Protein AF-A0A075JK06-F1 (afdb_monomer)

Structure (mmCIF, N/CA/C/O backbone):
data_AF-A0A075JK06-F1
#
_entry.id   AF-A0A075JK06-F1
#
loop_
_atom_site.group_PDB
_atom_site.id
_atom_site.type_s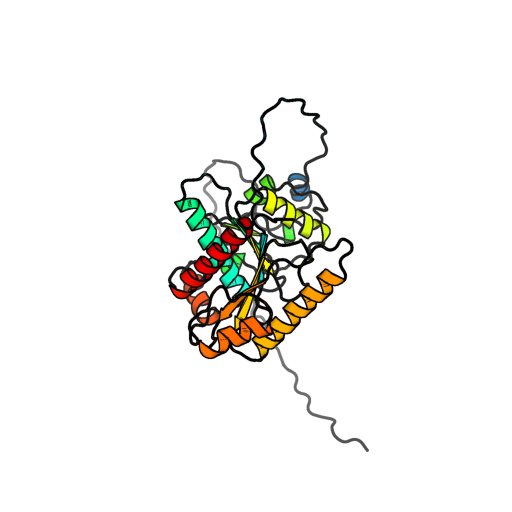ymbol
_atom_site.label_atom_id
_atom_site.label_alt_id
_atom_site.label_comp_id
_atom_site.label_asym_id
_atom_site.label_entity_id
_atom_site.label_seq_id
_atom_site.pdbx_PDB_ins_code
_atom_site.Cartn_x
_atom_site.Cartn_y
_atom_site.Cartn_z
_atom_site.occupancy
_atom_site.B_iso_or_equiv
_atom_site.auth_seq_id
_atom_site.auth_comp_id
_atom_site.auth_asym_id
_atom_site.auth_atom_id
_atom_site.pdbx_PDB_model_num
ATOM 1 N N . MET A 1 1 ? -8.690 -47.822 -34.368 1.00 35.94 1 MET A N 1
ATOM 2 C CA . MET A 1 1 ? -7.448 -48.577 -34.101 1.00 35.94 1 MET A CA 1
ATOM 3 C C . MET A 1 1 ? -6.705 -47.714 -33.105 1.00 35.94 1 MET A C 1
ATOM 5 O O . MET A 1 1 ? -6.058 -46.754 -33.495 1.00 35.94 1 MET A O 1
ATOM 9 N N . ASN A 1 2 ? -7.015 -47.941 -31.831 1.00 27.34 2 ASN A N 1
ATOM 10 C CA . ASN A 1 2 ? -6.674 -47.066 -30.716 1.00 27.34 2 ASN A CA 1
ATOM 11 C C . ASN A 1 2 ? -5.558 -47.764 -29.941 1.00 27.34 2 ASN A C 1
ATOM 13 O O . ASN A 1 2 ? -5.687 -48.943 -29.622 1.00 27.34 2 ASN A O 1
ATOM 17 N N . ALA A 1 3 ? -4.476 -47.050 -29.677 1.00 30.44 3 ALA A N 1
ATOM 18 C CA . ALA A 1 3 ? -3.455 -47.428 -28.715 1.00 30.44 3 ALA A CA 1
ATOM 19 C C . ALA A 1 3 ? -3.271 -46.218 -27.794 1.00 30.44 3 ALA A C 1
ATOM 21 O O . ALA A 1 3 ? -3.494 -45.101 -28.258 1.00 30.44 3 ALA A O 1
ATOM 22 N N . TRP A 1 4 ? -2.874 -46.461 -26.545 1.00 29.61 4 TRP A N 1
ATOM 23 C CA . TRP A 1 4 ? -2.808 -45.523 -25.409 1.00 29.61 4 TRP A CA 1
ATOM 24 C C . TRP A 1 4 ? -4.065 -45.472 -24.528 1.00 29.61 4 TRP A C 1
ATOM 26 O O . TRP A 1 4 ? -4.544 -44.403 -24.169 1.00 29.61 4 TRP A O 1
ATOM 36 N N . ASP A 1 5 ? -4.534 -46.654 -24.126 1.00 32.09 5 ASP A N 1
ATOM 37 C CA . ASP A 1 5 ? -5.068 -46.862 -22.779 1.00 32.09 5 ASP A CA 1
ATOM 38 C C . ASP A 1 5 ? -3.972 -47.538 -21.935 1.00 32.09 5 ASP A C 1
ATOM 40 O O . ASP A 1 5 ? -3.213 -48.355 -22.460 1.00 32.09 5 ASP A O 1
ATOM 44 N N . ASP A 1 6 ? -3.961 -47.215 -20.639 1.00 33.50 6 ASP A N 1
ATOM 45 C CA . ASP A 1 6 ? -3.294 -47.915 -19.527 1.00 33.50 6 ASP A CA 1
ATOM 46 C C . ASP A 1 6 ? -1.935 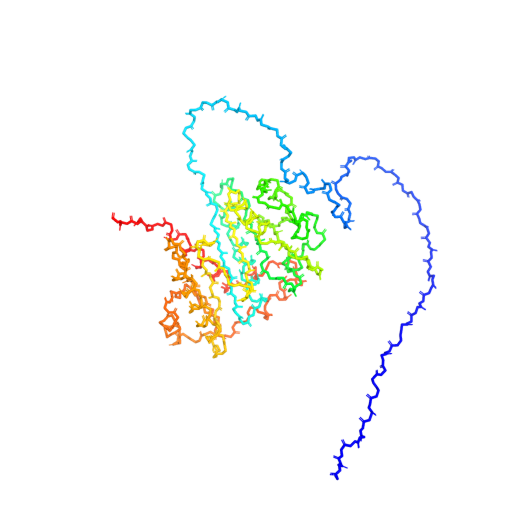-47.369 -19.033 1.00 33.50 6 ASP A C 1
ATOM 48 O O . ASP A 1 6 ? -0.875 -47.824 -19.445 1.00 33.50 6 ASP A O 1
ATOM 52 N N . VAL A 1 7 ? -1.986 -46.427 -18.074 1.00 35.31 7 VAL A N 1
ATOM 53 C CA . VAL A 1 7 ? -1.253 -46.528 -16.791 1.00 35.31 7 VAL A CA 1
ATOM 54 C C . VAL A 1 7 ? -2.078 -45.822 -15.708 1.00 35.31 7 VAL A C 1
ATOM 56 O O . VAL A 1 7 ? -2.050 -44.599 -15.561 1.00 35.31 7 VAL A O 1
ATOM 59 N N . GLY A 1 8 ? -2.817 -46.607 -14.926 1.00 32.47 8 GLY A N 1
ATOM 60 C CA . GLY A 1 8 ? -3.396 -46.168 -13.662 1.00 32.47 8 GLY A CA 1
ATOM 61 C C . GLY A 1 8 ? -2.325 -46.031 -12.579 1.00 32.47 8 GLY A C 1
ATOM 62 O O . GLY A 1 8 ? -1.701 -47.013 -12.188 1.00 32.47 8 GLY A O 1
ATOM 63 N N . ALA A 1 9 ? -2.160 -44.824 -12.038 1.00 30.80 9 ALA A N 1
ATOM 64 C CA . ALA A 1 9 ? -1.452 -44.591 -10.783 1.00 30.80 9 ALA A CA 1
ATOM 65 C C . ALA A 1 9 ? -2.403 -43.894 -9.800 1.00 30.80 9 ALA A C 1
ATOM 67 O O . ALA A 1 9 ? -2.708 -42.709 -9.922 1.00 30.80 9 ALA A O 1
ATOM 68 N N . ARG A 1 10 ? -2.910 -44.674 -8.840 1.00 29.06 10 ARG A N 1
ATOM 69 C CA . ARG A 1 10 ? -3.650 -44.200 -7.666 1.00 29.06 10 ARG A CA 1
ATOM 70 C C . ARG A 1 10 ? -2.665 -43.494 -6.733 1.00 29.06 10 ARG A C 1
ATOM 72 O O . ARG A 1 10 ? -1.711 -44.117 -6.281 1.00 29.06 10 ARG A O 1
ATOM 79 N N . PHE A 1 11 ? -2.901 -42.219 -6.439 1.00 25.78 11 PHE A N 1
ATOM 80 C CA . PHE A 1 11 ? -2.183 -41.495 -5.391 1.00 25.78 11 PHE A CA 1
ATOM 81 C C . PHE A 1 11 ? -2.957 -41.670 -4.075 1.00 25.78 11 PHE A C 1
ATOM 83 O O . PHE A 1 11 ? -4.037 -41.106 -3.901 1.00 25.78 11 PHE A O 1
ATOM 90 N N . GLU A 1 12 ? -2.445 -42.513 -3.177 1.00 28.16 12 GLU A N 1
ATOM 91 C CA . GLU A 1 12 ? -2.963 -42.681 -1.815 1.00 28.16 12 GLU A CA 1
ATOM 92 C C . GLU A 1 12 ? -2.445 -41.547 -0.913 1.00 28.16 12 GLU A C 1
ATOM 94 O O . GLU A 1 12 ? -1.246 -41.273 -0.859 1.00 28.16 12 GLU A O 1
ATOM 99 N N . LEU A 1 13 ? -3.354 -40.874 -0.201 1.00 30.56 13 LEU A N 1
ATOM 100 C CA . LEU A 1 13 ? -3.027 -39.870 0.816 1.00 30.56 13 LEU A CA 1
ATOM 101 C C . LEU A 1 13 ? -2.654 -40.568 2.141 1.00 30.56 13 LEU A C 1
ATOM 103 O O . LEU A 1 13 ? -3.411 -41.439 2.581 1.00 30.56 13 LEU A O 1
ATOM 107 N N . PRO A 1 14 ? -1.563 -40.183 2.834 1.00 30.39 14 PRO A N 1
ATOM 108 C CA . PRO A 1 14 ? -1.232 -40.758 4.134 1.00 30.39 14 PRO A CA 1
ATOM 109 C C . PRO A 1 14 ? -2.273 -40.393 5.200 1.00 30.39 14 PRO A C 1
ATOM 111 O O . PRO A 1 14 ? -2.671 -39.237 5.356 1.00 30.39 14 PRO A O 1
ATOM 114 N N . GLY A 1 15 ? -2.712 -41.422 5.925 1.00 28.56 15 GLY A N 1
ATOM 115 C CA . GLY A 1 15 ? -3.816 -41.397 6.873 1.00 28.56 15 GLY A CA 1
ATOM 116 C C . GLY A 1 15 ? -3.609 -40.530 8.117 1.00 28.56 15 GLY A C 1
ATOM 117 O O . GLY A 1 15 ? -2.519 -40.387 8.668 1.00 28.56 15 GLY A O 1
ATOM 118 N N . ARG A 1 16 ? -4.740 -40.002 8.596 1.00 30.88 16 ARG A N 1
ATOM 119 C CA . ARG A 1 16 ? -4.907 -39.331 9.887 1.00 30.88 16 ARG A CA 1
ATOM 120 C C . ARG A 1 16 ? -4.622 -40.308 11.032 1.00 30.88 16 ARG A C 1
ATOM 122 O O . ARG A 1 16 ? -5.423 -41.208 11.278 1.00 30.88 16 ARG A O 1
ATOM 129 N N . HIS A 1 17 ? -3.562 -40.071 11.798 1.00 28.05 17 HIS A N 1
ATOM 130 C CA . HIS A 1 17 ? -3.441 -40.633 13.141 1.00 28.05 17 HIS A CA 1
ATOM 131 C C . HIS A 1 17 ? -4.184 -39.734 14.137 1.00 28.05 17 HIS A C 1
ATOM 133 O O . HIS A 1 17 ? -3.752 -38.631 14.455 1.00 28.05 17 HIS A O 1
ATOM 139 N N . ARG A 1 18 ? -5.333 -40.219 14.623 1.00 32.69 18 ARG A N 1
ATOM 140 C CA . ARG A 1 18 ? -5.956 -39.748 15.866 1.00 32.69 18 ARG A CA 1
ATOM 141 C C . ARG A 1 18 ? -5.197 -40.369 17.040 1.00 32.69 18 ARG A C 1
ATOM 143 O O . ARG A 1 18 ? -5.186 -41.592 17.160 1.00 32.69 18 ARG A O 1
ATOM 150 N N . SER A 1 19 ? -4.659 -39.549 17.936 1.00 30.58 19 SER A N 1
ATOM 151 C CA . SER A 1 19 ? -4.351 -39.952 19.313 1.00 30.58 19 SER A CA 1
ATOM 152 C C . SER A 1 19 ? -5.233 -39.166 20.280 1.00 30.58 19 SER A C 1
ATOM 154 O O . SER A 1 19 ? -5.516 -37.987 20.091 1.00 30.58 19 SER A O 1
ATOM 156 N N . ARG A 1 20 ? -5.741 -39.893 21.271 1.00 27.12 20 ARG A N 1
ATOM 157 C CA . ARG A 1 20 ? -6.796 -39.547 22.223 1.00 27.12 20 ARG A CA 1
ATOM 158 C C . ARG A 1 20 ? -6.157 -39.512 23.619 1.00 27.12 20 ARG A C 1
ATOM 160 O O . ARG A 1 20 ? -5.411 -40.442 23.910 1.00 27.12 20 ARG A O 1
ATOM 167 N N . ARG A 1 21 ? -6.576 -38.547 24.459 1.00 27.95 21 ARG A N 1
ATOM 168 C CA . ARG A 1 21 ? -6.204 -38.281 25.878 1.00 27.95 21 ARG A CA 1
ATOM 169 C C . ARG A 1 21 ? -4.853 -37.564 26.036 1.00 27.95 21 ARG A C 1
ATOM 171 O O . ARG A 1 21 ? -3.904 -37.941 25.374 1.00 27.95 21 ARG A O 1
ATOM 178 N N . GLU A 1 22 ? -4.737 -36.494 26.820 1.00 27.88 22 GLU A N 1
ATOM 179 C CA . GLU A 1 22 ? -5.196 -36.359 28.211 1.00 27.88 22 GLU A CA 1
ATOM 180 C C . GLU A 1 22 ? -5.945 -35.049 28.515 1.00 27.88 22 GLU A C 1
ATOM 182 O O . GLU A 1 22 ? -5.499 -33.951 28.198 1.00 27.88 22 GLU A O 1
ATOM 187 N N . GLU A 1 23 ? -7.089 -35.211 29.180 1.00 29.88 23 GLU A N 1
ATOM 188 C CA . GLU A 1 23 ? -7.729 -34.213 30.032 1.00 29.88 23 GLU A CA 1
ATOM 189 C C . GLU A 1 23 ? -6.927 -34.127 31.336 1.00 29.88 23 GLU A C 1
ATOM 191 O O . GLU A 1 23 ? -6.811 -35.137 32.031 1.00 29.88 23 GLU A O 1
ATOM 196 N N . GLN A 1 24 ? -6.427 -32.946 31.705 1.00 27.89 24 GLN A N 1
ATOM 197 C CA . GLN A 1 24 ? -6.210 -32.604 33.111 1.00 27.89 24 GLN A CA 1
ATOM 198 C C . GLN A 1 24 ? -6.630 -31.159 33.369 1.00 27.89 24 GLN A C 1
ATOM 200 O O . GLN A 1 24 ? -6.045 -30.203 32.867 1.00 27.89 24 GLN A O 1
ATOM 205 N N . SER A 1 25 ? -7.695 -31.060 34.157 1.00 28.11 25 SER A N 1
ATOM 206 C CA . SER A 1 25 ? -8.242 -29.868 34.780 1.00 28.11 25 SER A CA 1
ATOM 207 C C . SER A 1 25 ? -7.201 -29.128 35.617 1.00 28.11 25 SER A C 1
ATOM 209 O O . SER A 1 25 ? -6.549 -29.739 36.461 1.00 28.11 25 SER A O 1
ATOM 211 N N . VAL A 1 26 ? -7.159 -27.801 35.494 1.00 26.95 26 VAL A N 1
ATOM 212 C CA . VAL A 1 26 ? -6.845 -26.926 36.629 1.00 26.95 26 VAL A CA 1
ATOM 213 C C . VAL A 1 26 ? -7.878 -25.806 36.645 1.00 26.95 26 VAL A C 1
ATOM 215 O O . VAL A 1 26 ? -7.946 -24.969 35.751 1.00 26.95 26 VAL A O 1
ATOM 218 N N . GLU A 1 27 ? -8.725 -25.870 37.664 1.00 26.11 27 GLU A N 1
ATOM 219 C CA . GLU A 1 27 ? -9.768 -24.915 38.002 1.00 26.11 27 GLU A CA 1
ATOM 220 C C . GLU A 1 27 ? -9.238 -23.909 39.043 1.00 26.11 27 GLU A C 1
ATOM 222 O O . GLU A 1 27 ? -8.551 -24.285 39.995 1.00 26.11 27 GLU A O 1
ATOM 227 N N . SER A 1 28 ? -9.662 -22.648 38.891 1.00 26.03 28 SER A N 1
ATOM 228 C CA . SER A 1 28 ? -9.501 -21.490 39.795 1.00 26.03 28 SER A CA 1
ATOM 229 C C . SER A 1 28 ? -8.108 -20.820 39.797 1.00 26.03 28 SER A C 1
ATOM 231 O O . SER A 1 28 ? -7.082 -21.481 39.818 1.00 26.03 28 SER A O 1
ATOM 233 N N . ALA A 1 29 ? -7.992 -19.491 39.732 1.00 28.20 29 ALA A N 1
ATOM 234 C CA . ALA A 1 29 ? -8.715 -18.525 40.549 1.00 28.20 29 ALA A CA 1
ATOM 235 C C . ALA A 1 29 ? -9.240 -17.301 39.780 1.00 28.20 29 ALA A C 1
ATOM 237 O O . ALA A 1 29 ? -8.573 -16.723 38.926 1.00 28.20 29 ALA A O 1
ATOM 238 N N . ARG A 1 30 ? -10.452 -16.901 40.176 1.00 28.92 30 ARG A N 1
ATOM 239 C CA . ARG A 1 30 ? -11.112 -15.636 39.853 1.00 28.92 30 ARG A CA 1
ATOM 240 C C . ARG A 1 30 ? -10.330 -14.461 40.445 1.00 28.92 30 ARG A C 1
ATOM 242 O O . ARG A 1 30 ? -10.015 -14.476 41.634 1.00 28.92 30 ARG A O 1
ATOM 249 N N . GLY A 1 31 ? -10.122 -13.431 39.635 1.00 25.25 31 GLY A N 1
ATOM 250 C CA . GLY A 1 31 ? -9.798 -12.075 40.062 1.00 25.25 31 GLY A CA 1
ATOM 251 C C . GLY A 1 31 ? -10.595 -11.109 39.193 1.00 25.25 31 GLY A C 1
ATOM 252 O O . GLY A 1 31 ? -10.254 -10.911 38.035 1.00 25.25 31 GLY A O 1
ATOM 253 N N . ASP A 1 32 ? -11.692 -10.596 39.747 1.00 29.36 32 ASP A N 1
ATOM 254 C CA . ASP A 1 32 ? -12.569 -9.588 39.148 1.00 29.36 32 ASP A CA 1
ATOM 255 C C . ASP A 1 32 ? -11.806 -8.303 38.800 1.00 29.36 32 ASP A C 1
ATOM 257 O O . ASP A 1 32 ? -11.096 -7.752 39.645 1.00 29.36 32 ASP A O 1
ATOM 261 N N . GLY A 1 33 ? -12.045 -7.767 37.599 1.00 25.45 33 GLY A N 1
ATOM 262 C CA . GLY A 1 33 ? -11.688 -6.389 37.275 1.00 25.45 33 GLY A CA 1
ATOM 263 C C . GLY A 1 33 ? -11.711 -6.039 35.786 1.00 25.45 33 GLY A C 1
ATOM 264 O O . GLY A 1 33 ? -10.690 -6.162 35.130 1.00 25.45 33 GLY A O 1
ATOM 265 N N . ALA A 1 34 ? -12.842 -5.473 35.340 1.00 26.45 34 ALA A N 1
ATOM 266 C CA . ALA A 1 34 ? -13.032 -4.643 34.135 1.00 26.45 34 ALA A CA 1
ATOM 267 C C . ALA A 1 34 ? -13.352 -5.322 32.777 1.00 26.45 34 ALA A C 1
ATOM 269 O O . ALA A 1 34 ? -12.530 -5.363 31.877 1.00 26.45 34 ALA A O 1
ATOM 270 N N . ARG A 1 35 ? -14.634 -5.702 32.639 1.00 28.95 35 ARG A N 1
ATOM 271 C CA . ARG A 1 35 ? -15.544 -5.536 31.476 1.00 28.95 35 ARG A CA 1
ATOM 272 C C . ARG A 1 35 ? -14.947 -5.683 30.066 1.00 28.95 35 ARG A C 1
ATOM 274 O O . ARG A 1 35 ? -14.582 -4.699 29.428 1.00 28.95 35 ARG A O 1
ATOM 281 N N . ASP A 1 36 ? -15.048 -6.918 29.591 1.00 27.19 36 ASP A N 1
ATOM 282 C CA . ASP A 1 36 ? -14.855 -7.382 28.223 1.00 27.19 36 ASP A CA 1
ATOM 283 C C . ASP A 1 36 ? -16.102 -7.186 27.334 1.00 27.19 36 ASP A C 1
ATOM 285 O O . ASP A 1 36 ? -17.220 -7.544 27.710 1.00 27.19 36 ASP A O 1
ATOM 289 N N . ALA A 1 37 ? -15.869 -6.681 26.128 1.00 28.11 37 ALA A N 1
ATOM 290 C CA . ALA A 1 37 ? -16.487 -7.037 24.843 1.00 28.11 37 ALA A CA 1
ATOM 291 C C . ALA A 1 37 ? -15.384 -6.633 23.848 1.00 28.11 37 ALA A C 1
ATOM 293 O O . ALA A 1 37 ? -14.906 -5.510 23.949 1.00 28.11 37 ALA A O 1
ATOM 294 N N . TRP A 1 38 ? -14.718 -7.489 23.075 1.00 31.97 38 TRP A N 1
ATOM 295 C CA . TRP A 1 38 ? -15.157 -8.527 22.145 1.00 31.97 38 TRP A CA 1
ATOM 296 C C . TRP A 1 38 ? -14.408 -9.853 22.394 1.00 31.97 38 TRP A C 1
ATOM 298 O O . TRP A 1 38 ? -13.184 -9.821 22.540 1.00 31.97 38 TRP A O 1
ATOM 308 N N . PRO A 1 39 ? -15.085 -11.018 22.415 1.00 32.03 39 PRO A N 1
ATOM 309 C CA . PRO A 1 39 ? -14.412 -12.309 22.450 1.00 32.03 39 PRO A CA 1
ATOM 310 C C . PRO A 1 39 ? -13.972 -12.750 21.046 1.00 32.03 39 PRO A C 1
ATOM 312 O O . PRO A 1 39 ? -14.471 -12.275 20.026 1.00 32.03 39 PRO A O 1
ATOM 315 N N . ASP A 1 40 ? -13.024 -13.682 21.025 1.00 34.44 40 ASP A N 1
ATOM 316 C CA . ASP A 1 40 ? -12.431 -14.277 19.833 1.00 34.44 40 ASP A CA 1
ATOM 317 C C . ASP A 1 40 ? -13.472 -14.737 18.794 1.00 34.44 40 ASP A C 1
ATOM 319 O O . ASP A 1 40 ? -14.292 -15.615 19.053 1.00 34.44 40 ASP A O 1
ATOM 323 N N . GLY A 1 41 ? -13.356 -14.202 17.576 1.00 41.00 41 GLY A N 1
ATOM 324 C CA . GLY A 1 41 ? -13.663 -14.935 16.348 1.00 41.00 41 GLY A CA 1
ATOM 325 C C . GLY A 1 41 ? -15.121 -15.312 16.065 1.00 41.00 41 GLY A C 1
ATOM 326 O O . GLY A 1 41 ? -15.377 -16.472 15.788 1.00 41.00 41 GLY A O 1
ATOM 327 N N . GLU A 1 42 ? -16.041 -14.351 16.019 1.00 32.78 42 GLU A N 1
ATOM 328 C CA . GLU A 1 42 ? -17.128 -14.262 15.020 1.00 32.78 42 GLU A CA 1
ATOM 329 C C . GLU A 1 42 ? -17.881 -12.950 15.267 1.00 32.78 42 GLU A C 1
ATOM 331 O O . GLU A 1 42 ? -18.536 -12.789 16.291 1.00 32.78 42 GLU A O 1
ATOM 336 N N . VAL A 1 43 ? -17.762 -11.998 14.340 1.00 38.75 43 VAL A N 1
ATOM 337 C CA . VAL A 1 43 ? -18.561 -10.765 14.354 1.00 38.75 43 VAL A CA 1
ATOM 338 C C . VAL A 1 43 ? -19.960 -11.150 13.876 1.00 38.75 43 VAL A C 1
ATOM 340 O O . VAL A 1 43 ? -20.136 -11.548 12.719 1.00 38.75 43 VAL A O 1
ATOM 343 N N . VAL A 1 44 ? -20.932 -11.122 14.786 1.00 32.78 44 VAL A N 1
ATOM 344 C CA . VAL A 1 44 ? -22.342 -11.421 14.494 1.00 32.78 44 VAL A CA 1
ATOM 345 C C . VAL A 1 44 ? -22.988 -10.149 13.939 1.00 32.78 44 VAL A C 1
ATOM 347 O O . VAL A 1 44 ? -22.534 -9.049 14.227 1.00 32.78 44 VAL A O 1
ATOM 350 N N . ALA A 1 45 ? -24.034 -10.285 13.123 1.00 36.53 45 ALA A N 1
ATOM 351 C CA . ALA A 1 45 ? -24.684 -9.188 12.393 1.00 36.53 45 ALA A CA 1
ATOM 352 C C . ALA A 1 45 ? -25.040 -7.929 13.227 1.00 36.53 45 ALA A C 1
ATOM 354 O O . ALA A 1 45 ? -25.125 -6.857 12.639 1.00 36.53 45 ALA A O 1
ATOM 355 N N . ASP A 1 46 ? -25.177 -8.034 14.554 1.00 32.91 46 ASP A N 1
ATOM 356 C CA . ASP A 1 46 ? -25.420 -6.897 15.461 1.00 32.91 46 ASP A CA 1
ATOM 357 C C . ASP A 1 46 ? -24.210 -5.940 15.601 1.00 32.91 46 ASP A C 1
ATOM 359 O O . ASP A 1 46 ? -24.399 -4.757 15.857 1.00 32.91 46 ASP A O 1
ATOM 363 N N . ASP A 1 47 ? -22.969 -6.392 15.379 1.00 42.38 47 ASP A N 1
ATOM 364 C CA . ASP A 1 47 ? -21.759 -5.546 15.469 1.00 42.38 47 ASP A CA 1
ATOM 365 C C . ASP A 1 47 ? -21.604 -4.587 14.265 1.00 42.38 47 ASP A C 1
ATOM 367 O O . ASP A 1 47 ? -20.857 -3.607 14.314 1.00 42.38 47 ASP A O 1
ATOM 371 N N . VAL A 1 48 ? -22.292 -4.873 13.153 1.00 44.25 48 VAL A N 1
ATOM 372 C CA . VAL A 1 48 ? -22.291 -4.028 11.944 1.00 44.25 48 VAL A CA 1
ATOM 373 C C . VAL A 1 48 ? -23.185 -2.799 12.142 1.00 44.25 48 VAL A C 1
ATOM 375 O O . VAL A 1 48 ? -22.856 -1.723 11.640 1.00 44.25 48 VAL A O 1
ATOM 378 N N . ASP A 1 49 ? -24.252 -2.918 12.939 1.00 44.44 49 ASP A N 1
ATOM 379 C CA . ASP A 1 49 ? -25.153 -1.804 13.274 1.00 44.44 49 ASP A CA 1
ATOM 380 C C . ASP A 1 49 ? -24.453 -0.714 14.112 1.00 44.44 49 ASP A C 1
ATOM 382 O O . ASP A 1 49 ? -24.841 0.454 14.068 1.00 44.44 49 ASP A O 1
ATOM 386 N N . ASP A 1 50 ? -23.356 -1.044 14.803 1.00 50.22 50 ASP A N 1
ATOM 387 C CA . ASP A 1 50 ? -22.528 -0.056 15.506 1.00 50.22 50 ASP A CA 1
ATOM 388 C C . ASP A 1 50 ? -21.599 0.737 14.560 1.00 50.22 50 ASP A C 1
ATOM 390 O O . ASP A 1 50 ? -21.181 1.852 14.888 1.00 50.22 50 ASP A O 1
ATOM 394 N N . LEU A 1 51 ? -21.294 0.219 13.365 1.00 44.19 51 LEU A N 1
ATOM 395 C CA . LEU A 1 51 ? -20.535 0.928 12.318 1.00 44.19 51 LEU A CA 1
ATOM 396 C C . LEU A 1 51 ? -21.443 1.744 11.384 1.00 44.19 51 LEU A C 1
ATOM 398 O O . LEU A 1 51 ? -21.016 2.767 10.838 1.00 44.19 51 LEU A O 1
ATOM 402 N N . VAL A 1 52 ? -22.689 1.302 11.216 1.00 45.19 52 VAL A N 1
ATOM 403 C CA . VAL A 1 52 ? -23.723 1.944 10.402 1.00 45.19 52 VAL A CA 1
ATOM 404 C C . VAL A 1 52 ? -24.617 2.752 11.338 1.00 45.19 52 VAL A C 1
ATOM 406 O O . VAL A 1 52 ? -25.635 2.265 11.813 1.00 45.19 52 VAL A O 1
ATOM 409 N N . GLY A 1 53 ? -24.213 3.989 11.649 1.00 39.66 53 GLY A N 1
ATOM 410 C CA . GLY A 1 53 ? -24.891 4.853 12.622 1.00 39.66 53 GLY A CA 1
ATOM 411 C C . GLY A 1 53 ? -26.422 4.744 12.588 1.00 39.66 53 GLY A C 1
ATOM 412 O O . GLY A 1 53 ? -27.068 5.100 11.601 1.00 39.66 53 GLY A O 1
ATOM 413 N N . SER A 1 54 ? -27.001 4.250 13.685 1.00 36.50 54 SER A N 1
ATOM 414 C CA . SER A 1 54 ? -28.444 4.102 13.868 1.00 36.50 54 SER A CA 1
ATOM 415 C C . SER A 1 54 ? -29.165 5.419 13.564 1.00 36.50 54 SER A C 1
ATOM 417 O O . SER A 1 54 ? -28.883 6.444 14.190 1.00 36.50 54 SER A O 1
ATOM 419 N N . GLY A 1 55 ? -30.098 5.389 12.610 1.00 41.28 55 GLY A N 1
ATOM 420 C CA . GLY A 1 55 ? -30.863 6.548 12.160 1.00 41.28 55 GLY A CA 1
ATOM 421 C C . GLY A 1 55 ? -31.487 7.342 13.312 1.00 41.28 55 GLY A C 1
ATOM 422 O O . GLY A 1 55 ? -32.458 6.919 13.933 1.00 41.28 55 GLY A O 1
ATOM 423 N N . GLY A 1 56 ? -30.948 8.534 13.552 1.00 28.70 56 GLY A N 1
ATOM 424 C CA . GLY A 1 56 ? -31.466 9.508 14.501 1.00 28.70 56 GLY A CA 1
ATOM 425 C C . GLY A 1 56 ? -31.078 10.900 14.036 1.00 28.70 56 GLY A C 1
ATOM 426 O O . GLY A 1 56 ? -29.979 11.368 14.308 1.00 28.70 56 GLY A O 1
ATOM 427 N N . GLY A 1 57 ? -31.967 11.550 13.284 1.00 34.16 57 GLY A N 1
ATOM 428 C CA . GLY A 1 57 ? -31.766 12.923 12.840 1.00 34.16 57 GLY A CA 1
ATOM 429 C C . GLY A 1 57 ? -31.596 13.854 14.036 1.00 34.16 57 GLY A C 1
ATOM 430 O O . GLY A 1 57 ? -32.513 14.012 14.839 1.00 34.16 57 GLY A O 1
ATOM 431 N N . ILE A 1 58 ? -30.437 14.499 14.127 1.00 27.88 58 ILE A N 1
ATOM 432 C CA . ILE A 1 58 ? -30.237 15.654 14.994 1.00 27.88 58 ILE A CA 1
ATOM 433 C C . ILE A 1 58 ? -29.824 16.806 14.090 1.00 27.88 58 ILE A C 1
ATOM 435 O O . ILE A 1 58 ? -28.710 16.866 13.577 1.00 27.88 58 ILE A O 1
ATOM 439 N N . VAL A 1 59 ? -30.768 17.720 13.871 1.00 32.78 59 VAL A N 1
ATOM 440 C CA . VAL A 1 59 ? -30.492 19.042 13.314 1.00 32.78 59 VAL A CA 1
ATOM 441 C C . VAL A 1 59 ? -29.647 19.788 14.346 1.00 32.78 59 VAL A C 1
ATOM 443 O O . VAL A 1 59 ? -30.166 20.272 15.350 1.00 32.78 59 VAL A O 1
ATOM 446 N N . GLY A 1 60 ? -28.337 19.846 14.116 1.00 28.22 60 GLY A N 1
ATOM 447 C CA . GLY A 1 60 ? -27.424 20.716 14.846 1.00 28.22 60 GLY A CA 1
ATOM 448 C C . GLY A 1 60 ? -27.426 22.112 14.231 1.00 28.22 60 GLY A C 1
ATOM 449 O O . GLY A 1 60 ? -26.840 22.331 13.177 1.00 28.22 60 GLY A O 1
ATOM 450 N N . VAL A 1 61 ? -28.097 23.059 14.886 1.00 36.22 61 VAL A N 1
ATOM 451 C CA . VAL A 1 61 ? -27.879 24.498 14.683 1.00 36.22 61 VAL A CA 1
ATOM 452 C C . VAL A 1 61 ? -26.708 24.902 15.580 1.00 36.22 61 VAL A C 1
ATOM 454 O O . VAL A 1 61 ? -26.807 24.732 16.794 1.00 36.22 61 VAL A O 1
ATOM 457 N N . GLY A 1 62 ? -25.618 25.435 15.016 1.00 28.86 62 GLY A N 1
ATOM 458 C CA . GLY A 1 62 ? -24.481 25.888 15.825 1.00 28.86 62 GLY A CA 1
ATOM 459 C C . GLY A 1 62 ? -23.276 26.430 15.053 1.00 28.86 62 GLY A C 1
ATOM 460 O O . GLY A 1 62 ? -22.306 25.720 14.856 1.00 28.86 62 GLY A O 1
ATOM 461 N N . ASP A 1 63 ? -23.373 27.706 14.680 1.00 28.83 63 ASP A N 1
ATOM 462 C CA . ASP A 1 63 ? -22.335 28.745 14.794 1.00 28.83 63 ASP A CA 1
ATOM 463 C C . ASP A 1 63 ? -20.943 28.542 14.142 1.00 28.83 63 ASP A C 1
ATOM 465 O O . ASP A 1 63 ? -20.002 28.030 14.739 1.00 28.83 63 ASP A O 1
ATOM 469 N N . GLY A 1 64 ? -20.789 29.077 12.925 1.00 32.69 64 GLY A N 1
ATOM 470 C CA . GLY A 1 64 ? -19.860 30.186 12.643 1.00 32.69 64 GLY A CA 1
ATOM 471 C C . GLY A 1 64 ? -18.345 30.025 12.839 1.00 32.69 64 GLY A C 1
ATOM 472 O O . GLY A 1 64 ? -17.626 30.997 12.602 1.00 32.69 64 GLY A O 1
ATOM 473 N N . ALA A 1 65 ? -17.821 28.865 13.228 1.00 32.47 65 ALA A N 1
ATOM 474 C CA . ALA A 1 65 ? -16.389 28.610 13.155 1.00 32.47 65 ALA A CA 1
ATOM 475 C C . ALA A 1 65 ? -16.022 28.356 11.689 1.00 32.47 65 ALA A C 1
ATOM 477 O O . ALA A 1 65 ? -16.557 27.452 11.056 1.00 32.47 65 ALA A O 1
ATOM 478 N N . LEU A 1 66 ? -15.125 29.171 11.131 1.00 36.19 66 LEU A N 1
ATOM 479 C CA . LEU A 1 66 ? -14.479 28.868 9.857 1.00 36.19 66 LEU A CA 1
ATOM 480 C C . LEU A 1 66 ? -13.760 27.524 10.023 1.00 36.19 66 LEU A C 1
ATOM 482 O O . LEU A 1 66 ? -12.667 27.484 10.590 1.00 36.19 66 LEU A O 1
ATOM 486 N N . GLU A 1 67 ? -14.401 26.432 9.600 1.00 33.81 67 GLU A N 1
ATOM 487 C CA . GLU A 1 67 ? -13.784 25.113 9.547 1.00 33.81 67 GLU A CA 1
ATOM 488 C C . GLU A 1 67 ? -12.513 25.252 8.714 1.00 33.81 67 GLU A C 1
ATOM 490 O O . GLU A 1 67 ? -12.549 25.573 7.522 1.00 33.81 67 GLU A O 1
ATOM 495 N N . ALA A 1 68 ? -11.362 25.075 9.366 1.00 36.62 68 ALA A N 1
ATOM 496 C CA . ALA A 1 68 ? -10.128 24.850 8.640 1.00 36.62 68 ALA A CA 1
ATOM 497 C C . ALA A 1 68 ? -10.404 23.691 7.672 1.00 36.62 68 ALA A C 1
ATOM 499 O O . ALA A 1 68 ? -10.994 22.702 8.112 1.00 36.62 68 ALA A O 1
ATOM 500 N N . PRO A 1 69 ? -10.048 23.806 6.379 1.00 37.81 69 PRO A N 1
ATOM 501 C CA . PRO A 1 69 ? -10.366 22.766 5.414 1.00 37.81 69 PRO A CA 1
ATOM 502 C C . PRO A 1 69 ? -9.873 21.434 5.971 1.00 37.81 69 PRO A C 1
ATOM 504 O O . PRO A 1 69 ? -8.686 21.306 6.282 1.00 37.81 69 PRO A O 1
ATOM 507 N N . LEU A 1 70 ? -10.797 20.487 6.161 1.00 45.62 70 LEU A N 1
ATOM 508 C CA . LEU A 1 70 ? -10.480 19.120 6.556 1.00 45.62 70 LEU A CA 1
ATOM 509 C C . LEU A 1 70 ? -9.446 18.611 5.552 1.00 45.62 70 LEU A C 1
ATOM 511 O O . LEU A 1 70 ? -9.755 18.385 4.381 1.00 45.62 70 LEU A O 1
ATOM 515 N N . VAL A 1 71 ? -8.189 18.518 5.984 1.00 56.53 71 VAL A N 1
ATOM 516 C CA . VAL A 1 71 ? -7.117 17.982 5.149 1.00 56.53 71 VAL A CA 1
ATOM 517 C C . VAL A 1 71 ? -7.370 16.486 5.070 1.00 56.53 71 VAL A C 1
ATOM 519 O O . VAL A 1 71 ? -6.968 15.740 5.960 1.00 56.53 71 VAL A O 1
ATOM 522 N N . ARG A 1 72 ? -8.096 16.067 4.031 1.00 76.06 72 ARG A N 1
ATOM 523 C CA . ARG A 1 72 ? -8.312 14.657 3.708 1.00 76.06 72 ARG A CA 1
ATOM 524 C C . ARG A 1 72 ? -6.949 13.978 3.571 1.00 76.06 72 ARG A C 1
ATOM 526 O O . ARG A 1 72 ? -6.059 14.510 2.904 1.00 76.06 72 ARG A O 1
ATOM 533 N N . GLY A 1 73 ? -6.788 12.813 4.191 1.00 83.81 73 GLY A N 1
ATOM 534 C CA . GLY A 1 73 ? -5.594 12.001 4.012 1.00 83.81 73 GLY A CA 1
ATOM 535 C C . GLY A 1 73 ? -5.461 11.547 2.561 1.00 83.81 73 GLY A C 1
ATOM 536 O O . GLY A 1 73 ? -6.454 11.223 1.901 1.00 83.81 73 GLY A O 1
ATOM 537 N N . ARG A 1 74 ? -4.229 11.514 2.047 1.00 90.81 74 ARG A N 1
ATOM 538 C CA . ARG A 1 74 ? -3.978 11.114 0.656 1.00 90.81 74 ARG A CA 1
ATOM 539 C C . ARG A 1 74 ? -4.188 9.618 0.491 1.00 90.81 74 ARG A C 1
ATOM 541 O O . ARG A 1 74 ? -3.705 8.832 1.301 1.00 90.81 74 ARG A O 1
ATOM 548 N N . ARG A 1 75 ? -4.836 9.219 -0.597 1.00 94.50 75 ARG A N 1
ATOM 549 C CA . ARG A 1 75 ? -5.055 7.830 -1.004 1.00 94.50 75 ARG A CA 1
ATOM 550 C C . ARG A 1 75 ? -3.955 7.415 -1.971 1.00 94.50 75 ARG A C 1
ATOM 552 O O . ARG A 1 75 ? -3.958 7.785 -3.146 1.00 94.50 75 ARG A O 1
ATOM 559 N N . ILE A 1 76 ? -3.005 6.647 -1.462 1.00 97.31 76 ILE A N 1
ATOM 560 C CA . ILE A 1 76 ? -1.813 6.192 -2.170 1.00 97.31 76 ILE A CA 1
ATOM 561 C C . ILE A 1 76 ? -2.008 4.720 -2.524 1.00 97.31 76 ILE A C 1
ATOM 563 O O . ILE A 1 76 ? -1.940 3.859 -1.648 1.00 97.31 76 ILE A O 1
ATOM 567 N N . ALA A 1 77 ? -2.222 4.406 -3.797 1.00 97.31 77 ALA A N 1
ATOM 568 C CA . ALA A 1 77 ? -2.232 3.021 -4.256 1.00 97.31 77 ALA A CA 1
ATOM 569 C C . ALA A 1 77 ? -0.798 2.515 -4.449 1.00 97.31 77 ALA A C 1
ATOM 571 O O . ALA A 1 77 ? 0.042 3.215 -5.006 1.00 97.31 77 ALA A O 1
ATOM 572 N N . VAL A 1 78 ? -0.515 1.287 -4.025 1.00 98.00 78 VAL A N 1
ATOM 573 C CA . VAL A 1 78 ? 0.752 0.585 -4.246 1.00 98.00 78 VAL A CA 1
ATOM 574 C C . VAL A 1 78 ? 0.457 -0.718 -4.971 1.00 98.00 78 VAL A C 1
ATOM 576 O O . VAL A 1 78 ? -0.336 -1.536 -4.507 1.00 98.00 78 VAL A O 1
ATOM 579 N N . MET A 1 79 ? 1.114 -0.915 -6.111 1.00 95.81 79 MET A N 1
ATOM 580 C CA . MET A 1 79 ? 0.912 -2.066 -6.984 1.00 95.81 79 MET A CA 1
ATOM 581 C C . MET A 1 79 ? 2.238 -2.638 -7.459 1.00 95.81 79 MET A C 1
ATOM 583 O O . MET A 1 79 ? 3.141 -1.910 -7.861 1.00 95.81 79 MET A O 1
ATOM 587 N N . CYS A 1 80 ? 2.323 -3.963 -7.496 1.00 94.56 80 CYS A N 1
ATOM 588 C CA . CYS A 1 80 ? 3.358 -4.683 -8.226 1.00 94.56 80 CYS A CA 1
ATOM 589 C C . CYS A 1 80 ? 2.657 -5.755 -9.073 1.00 94.56 80 CYS A C 1
ATOM 591 O O . CYS A 1 80 ? 2.273 -6.794 -8.529 1.00 94.56 80 CYS A O 1
ATOM 593 N N . PRO A 1 81 ? 2.420 -5.495 -10.375 1.00 92.19 81 PRO A N 1
ATOM 594 C CA . PRO A 1 81 ? 1.555 -6.332 -11.212 1.00 92.19 81 PRO A CA 1
ATOM 595 C C . PRO A 1 81 ? 1.965 -7.805 -11.267 1.00 92.19 81 PRO A C 1
ATOM 597 O O . PRO A 1 81 ? 1.129 -8.679 -11.468 1.00 92.19 81 PRO A O 1
ATOM 600 N N . ASP A 1 82 ? 3.253 -8.088 -11.079 1.00 90.88 82 ASP A N 1
ATOM 601 C CA . ASP A 1 82 ? 3.832 -9.423 -11.149 1.00 90.88 82 ASP A CA 1
ATOM 602 C C . ASP A 1 82 ? 4.245 -9.997 -9.778 1.00 90.88 82 ASP A C 1
ATOM 604 O O . ASP A 1 82 ? 4.940 -11.018 -9.730 1.00 90.88 82 ASP A O 1
ATOM 608 N N . SER A 1 83 ? 3.870 -9.354 -8.661 1.00 90.44 83 SER A N 1
ATOM 609 C CA . SER A 1 83 ? 4.196 -9.828 -7.305 1.00 90.44 83 SER A CA 1
ATOM 610 C C . SER A 1 83 ? 3.357 -9.159 -6.206 1.00 90.44 83 SER A C 1
ATOM 612 O O . SER A 1 83 ? 3.681 -8.077 -5.719 1.00 90.44 83 SER A O 1
ATOM 614 N N . SER A 1 84 ? 2.309 -9.842 -5.739 1.00 89.19 84 SER A N 1
ATOM 615 C CA . SER A 1 84 ? 1.466 -9.399 -4.615 1.00 89.19 84 SER A CA 1
ATOM 616 C C . SER A 1 84 ? 2.274 -9.050 -3.361 1.00 89.19 84 SER A C 1
ATOM 618 O O . SER A 1 84 ? 2.167 -7.948 -2.825 1.00 89.19 84 SER A O 1
ATOM 620 N N . ILE A 1 85 ? 3.160 -9.961 -2.951 1.00 88.69 85 ILE A N 1
ATOM 621 C CA . ILE A 1 85 ? 3.990 -9.807 -1.752 1.00 88.69 85 ILE A CA 1
ATOM 622 C C . ILE A 1 85 ? 4.927 -8.598 -1.827 1.00 88.69 85 ILE A C 1
ATOM 624 O O . ILE A 1 85 ? 5.148 -7.932 -0.820 1.00 88.69 85 ILE A O 1
ATOM 628 N N . ASP A 1 86 ? 5.459 -8.282 -3.010 1.00 90.44 86 ASP A N 1
ATOM 629 C CA . ASP A 1 86 ? 6.310 -7.107 -3.181 1.00 90.44 86 ASP A CA 1
ATOM 630 C C . ASP A 1 86 ? 5.477 -5.820 -3.023 1.00 90.44 86 ASP A C 1
ATOM 632 O O . ASP A 1 86 ? 5.888 -4.900 -2.316 1.00 90.44 86 ASP A O 1
ATOM 636 N N . GLY A 1 87 ? 4.270 -5.778 -3.601 1.00 92.88 87 GLY A N 1
ATOM 637 C CA . GLY A 1 87 ? 3.325 -4.676 -3.386 1.00 92.88 87 GLY A CA 1
ATOM 638 C C . GLY A 1 87 ? 2.969 -4.490 -1.907 1.00 92.88 87 GLY A C 1
ATOM 639 O O . GLY A 1 87 ? 3.071 -3.381 -1.384 1.00 92.88 87 GLY A O 1
ATOM 640 N N . ALA A 1 88 ? 2.643 -5.585 -1.217 1.00 92.56 88 ALA A N 1
ATOM 641 C CA . ALA A 1 88 ? 2.317 -5.603 0.206 1.00 92.56 88 ALA A CA 1
ATOM 642 C C . ALA A 1 88 ? 3.483 -5.125 1.093 1.00 92.56 88 ALA A C 1
ATOM 644 O O . ALA A 1 88 ? 3.312 -4.230 1.921 1.00 92.56 88 ALA A O 1
ATOM 645 N N . CYS A 1 89 ? 4.690 -5.662 0.882 1.00 92.75 89 CYS A N 1
ATOM 646 C CA . CYS A 1 89 ? 5.896 -5.254 1.605 1.00 92.75 89 CYS A CA 1
ATOM 647 C C . CYS A 1 89 ? 6.211 -3.768 1.415 1.00 92.75 89 CYS A C 1
ATOM 649 O O . CYS A 1 89 ? 6.545 -3.078 2.381 1.00 92.75 89 CYS A O 1
ATOM 651 N N . PHE A 1 90 ? 6.117 -3.264 0.182 1.00 94.75 90 PHE A N 1
ATOM 652 C CA . PHE A 1 90 ? 6.386 -1.858 -0.093 1.00 94.75 90 PHE A CA 1
ATOM 653 C C . PHE A 1 90 ? 5.322 -0.945 0.519 1.00 94.75 90 PHE A C 1
ATOM 655 O O . PHE A 1 90 ? 5.671 0.069 1.121 1.00 94.75 90 PHE A O 1
ATOM 662 N N . GLY A 1 91 ? 4.040 -1.306 0.405 1.00 96.19 91 GLY A N 1
ATOM 663 C CA . GLY A 1 91 ? 2.939 -0.544 0.995 1.00 96.19 91 GLY A CA 1
ATOM 664 C C . GLY A 1 91 ? 3.046 -0.463 2.516 1.00 96.19 91 GLY A C 1
ATOM 665 O O . GLY A 1 91 ? 2.968 0.627 3.079 1.00 96.19 91 GLY A O 1
ATOM 666 N N . ALA A 1 92 ? 3.357 -1.580 3.177 1.00 94.69 92 ALA A N 1
ATOM 667 C CA . ALA A 1 92 ? 3.644 -1.608 4.608 1.00 94.69 92 ALA A CA 1
ATOM 668 C C . ALA A 1 92 ? 4.841 -0.717 4.986 1.00 94.69 92 ALA A C 1
ATOM 670 O O . ALA A 1 92 ? 4.751 0.090 5.913 1.00 94.69 92 ALA A O 1
ATOM 671 N N . ALA A 1 93 ? 5.955 -0.814 4.253 1.00 94.69 93 ALA A N 1
ATOM 672 C CA . ALA A 1 93 ? 7.129 0.024 4.494 1.00 94.69 93 ALA A CA 1
ATOM 673 C C . ALA A 1 93 ? 6.822 1.522 4.310 1.00 94.69 93 ALA A C 1
ATOM 675 O O . ALA A 1 93 ? 7.304 2.353 5.085 1.00 94.69 93 ALA A O 1
ATOM 676 N N . LEU A 1 94 ? 6.010 1.871 3.307 1.00 97.00 94 LEU A N 1
ATOM 677 C CA . LEU A 1 94 ? 5.583 3.240 3.041 1.00 97.00 94 LEU A CA 1
ATOM 678 C C . LEU A 1 94 ? 4.674 3.770 4.153 1.00 97.00 94 LEU A C 1
ATOM 680 O O . LEU A 1 94 ? 4.941 4.854 4.668 1.00 97.00 94 LEU A O 1
ATOM 684 N N . ALA A 1 95 ? 3.669 3.001 4.579 1.00 96.88 95 ALA A N 1
ATOM 685 C CA . ALA A 1 95 ? 2.780 3.381 5.676 1.00 96.88 95 ALA A CA 1
ATOM 686 C C . ALA A 1 95 ? 3.557 3.609 6.983 1.00 96.88 95 ALA A C 1
ATOM 688 O O . ALA A 1 95 ? 3.423 4.658 7.614 1.00 96.88 95 ALA A O 1
ATOM 689 N N . GLY A 1 96 ? 4.457 2.685 7.336 1.00 94.56 96 GLY A N 1
ATOM 690 C CA . GLY A 1 96 ? 5.316 2.826 8.512 1.00 94.56 96 GLY A CA 1
ATOM 691 C C . GLY A 1 96 ? 6.286 4.011 8.419 1.00 94.56 96 GLY A C 1
ATOM 692 O O . GLY A 1 96 ? 6.598 4.640 9.431 1.00 94.56 96 GLY A O 1
ATOM 693 N N . TYR A 1 97 ? 6.768 4.355 7.220 1.00 94.50 97 TYR A N 1
ATOM 694 C CA . TYR A 1 97 ? 7.584 5.555 7.015 1.00 94.50 97 TYR A CA 1
ATOM 695 C C . TYR A 1 97 ? 6.769 6.840 7.208 1.00 94.50 97 TYR A C 1
ATOM 697 O O . TYR A 1 97 ? 7.212 7.734 7.931 1.00 94.50 97 TYR A O 1
ATOM 705 N N . LEU A 1 98 ? 5.575 6.920 6.614 1.00 94.44 98 LEU A N 1
ATOM 706 C CA . LEU A 1 98 ? 4.669 8.065 6.748 1.00 94.44 98 LEU A CA 1
ATOM 707 C C . LEU A 1 98 ? 4.263 8.290 8.212 1.00 94.44 98 LEU A C 1
ATOM 709 O O . LEU A 1 98 ? 4.348 9.419 8.695 1.00 94.44 98 LEU A O 1
ATOM 713 N N . ALA A 1 99 ? 3.939 7.221 8.947 1.00 93.81 99 ALA A N 1
ATOM 714 C CA . ALA A 1 99 ? 3.612 7.296 10.371 1.00 93.81 99 ALA A CA 1
ATOM 715 C C . ALA A 1 99 ? 4.786 7.840 11.207 1.00 93.81 99 ALA A C 1
ATOM 717 O O . ALA A 1 99 ? 4.604 8.727 12.042 1.00 93.81 99 ALA A O 1
ATOM 718 N N . LYS A 1 100 ? 6.020 7.391 10.934 1.00 92.62 100 LYS A N 1
ATOM 719 C CA . LYS A 1 100 ? 7.231 7.912 11.599 1.00 92.62 100 LYS A CA 1
ATOM 720 C C . LYS A 1 100 ? 7.472 9.390 11.307 1.00 92.62 100 LYS A C 1
ATOM 722 O O . LYS A 1 100 ? 7.852 10.131 12.212 1.00 92.62 100 LYS A O 1
ATOM 727 N N . VAL A 1 101 ? 7.270 9.823 10.062 1.00 91.62 101 VAL A N 1
ATOM 728 C CA . VAL A 1 101 ? 7.398 11.239 9.681 1.00 91.62 101 VAL A CA 1
ATOM 729 C C . VAL A 1 101 ? 6.342 12.086 10.393 1.00 91.62 101 VAL A C 1
ATOM 731 O O . VAL A 1 101 ? 6.686 13.136 10.933 1.00 91.62 101 VAL A O 1
ATOM 734 N N . ALA A 1 102 ? 5.092 11.616 10.448 1.00 89.12 102 ALA A N 1
ATOM 735 C CA . ALA A 1 102 ? 4.004 12.296 11.148 1.00 89.12 102 ALA A CA 1
ATOM 736 C C . ALA A 1 102 ? 4.273 12.419 12.659 1.00 89.12 102 ALA A C 1
ATOM 738 O O . ALA A 1 102 ? 4.118 13.499 13.225 1.00 89.12 102 ALA A O 1
ATOM 739 N N . ALA A 1 103 ? 4.757 11.353 13.303 1.00 89.00 103 ALA A N 1
ATOM 740 C CA . ALA A 1 103 ? 5.136 11.387 14.715 1.00 89.00 103 ALA A CA 1
ATOM 741 C C . ALA A 1 103 ? 6.318 12.343 14.978 1.00 89.00 103 ALA A C 1
ATOM 743 O O . ALA A 1 103 ? 6.328 13.085 15.961 1.00 89.00 103 ALA A O 1
ATOM 744 N N . GLY A 1 104 ? 7.306 12.367 14.076 1.00 85.56 104 GLY A N 1
ATOM 745 C CA . GLY A 1 104 ? 8.482 13.234 14.178 1.00 85.56 104 GLY A CA 1
ATOM 746 C C . GLY A 1 104 ? 8.194 14.728 13.998 1.00 85.56 104 GLY A C 1
ATOM 747 O O . GLY A 1 104 ? 8.996 15.550 14.438 1.00 85.56 104 GLY A O 1
ATOM 748 N N . SER A 1 105 ? 7.061 15.102 13.390 1.00 81.50 105 SER A N 1
ATOM 749 C CA . SER A 1 105 ? 6.675 16.508 13.204 1.00 81.50 105 SER A CA 1
ATOM 750 C C . SER A 1 105 ? 5.991 17.131 14.429 1.00 81.50 105 SER A C 1
ATOM 752 O O . SER A 1 105 ? 5.601 18.296 14.370 1.00 81.50 105 SER A O 1
ATOM 754 N N . GLY A 1 106 ? 5.812 16.376 15.523 1.00 68.69 106 GLY A N 1
ATOM 755 C CA . GLY A 1 106 ? 5.194 16.858 16.767 1.00 68.69 106 GLY A CA 1
ATOM 756 C C . GLY A 1 106 ? 3.717 17.246 16.632 1.00 68.69 106 GLY A C 1
ATOM 757 O O . GLY A 1 106 ? 3.171 17.915 17.504 1.00 68.69 106 GLY A O 1
ATOM 758 N N . SER A 1 107 ? 3.070 16.868 15.527 1.00 65.44 107 SER A N 1
ATOM 759 C CA . SER A 1 107 ? 1.650 17.120 15.284 1.00 65.44 107 SER A CA 1
ATOM 760 C C . SER A 1 107 ? 0.817 15.949 15.802 1.00 65.44 107 SER A C 1
ATOM 762 O O . SER A 1 107 ? 1.181 14.798 15.581 1.00 65.44 107 SER A O 1
ATOM 764 N N . SER A 1 108 ? -0.331 16.228 16.424 1.00 75.50 108 SER A N 1
ATOM 765 C CA . SER A 1 108 ? -1.341 15.213 16.766 1.00 75.50 108 SER A CA 1
ATOM 766 C C . SER A 1 108 ? -2.098 14.769 15.506 1.00 75.50 108 SER A C 1
ATOM 768 O O . SER A 1 108 ? -3.301 14.992 15.389 1.00 75.50 108 SER A O 1
ATOM 770 N N . ARG A 1 109 ? -1.384 14.233 14.509 1.00 80.62 109 ARG A N 1
ATOM 771 C CA . ARG A 1 109 ? -2.013 13.730 13.282 1.00 80.62 109 ARG A CA 1
ATOM 772 C C . ARG A 1 109 ? -2.691 12.386 13.560 1.00 80.62 109 ARG A C 1
ATOM 774 O O . ARG A 1 109 ? -2.142 11.599 14.334 1.00 80.62 109 ARG A O 1
ATOM 781 N N . PRO A 1 110 ? -3.835 12.108 12.912 1.00 89.25 110 PRO A N 1
ATOM 782 C CA . PRO A 1 110 ? -4.424 10.776 12.925 1.00 89.25 110 PRO A CA 1
ATOM 783 C C . PRO A 1 110 ? -3.429 9.718 12.417 1.00 89.25 110 PRO A C 1
ATOM 785 O O . PRO A 1 110 ? -2.510 10.062 11.658 1.00 89.25 110 PRO A O 1
ATOM 788 N N . PRO A 1 111 ? -3.596 8.439 12.803 1.00 93.50 111 PRO A N 1
ATOM 789 C CA . PRO A 1 111 ? -2.751 7.359 12.307 1.00 93.50 111 PRO A CA 1
ATOM 790 C C . PRO A 1 111 ? -2.812 7.254 10.779 1.00 93.50 111 PRO A C 1
ATOM 792 O O . PRO A 1 111 ? -3.783 7.663 10.135 1.00 93.50 111 PRO A O 1
ATOM 795 N N . VAL A 1 112 ? -1.757 6.687 10.194 1.00 96.38 112 VAL A N 1
ATOM 796 C CA . VAL A 1 112 ? -1.764 6.295 8.779 1.00 96.38 112 VAL A CA 1
ATOM 797 C C . VAL A 1 112 ? -2.590 5.021 8.654 1.00 96.38 112 VAL A C 1
ATOM 799 O O . VAL A 1 112 ? -2.380 4.087 9.420 1.00 96.38 112 VAL A O 1
ATOM 802 N N . ALA A 1 113 ? -3.507 4.951 7.698 1.00 98.00 113 ALA A N 1
ATOM 803 C CA . ALA A 1 113 ? -4.234 3.723 7.410 1.00 98.00 113 ALA A CA 1
ATOM 804 C C . ALA A 1 113 ? -3.505 2.910 6.328 1.00 98.00 113 ALA A C 1
ATOM 806 O O . ALA A 1 113 ? -3.019 3.459 5.339 1.00 98.00 113 ALA A O 1
ATOM 807 N N . LEU A 1 114 ? -3.433 1.595 6.507 1.00 98.19 114 LEU A N 1
ATOM 808 C CA . LEU A 1 114 ? -2.912 0.635 5.543 1.00 98.19 114 LEU A CA 1
ATOM 809 C C . LEU A 1 114 ? -4.021 -0.358 5.197 1.00 98.19 114 LEU A C 1
ATOM 811 O O . LEU A 1 114 ? -4.503 -1.088 6.061 1.00 98.19 114 LEU A O 1
ATOM 815 N N . VAL A 1 115 ? -4.424 -0.377 3.933 1.00 97.38 115 VAL A N 1
ATOM 816 C CA . VAL A 1 115 ? -5.563 -1.150 3.439 1.00 97.38 115 VAL A CA 1
ATOM 817 C C . VAL A 1 115 ? -5.072 -2.266 2.525 1.00 97.38 115 VAL A C 1
ATOM 819 O O . VAL A 1 115 ? -4.405 -2.027 1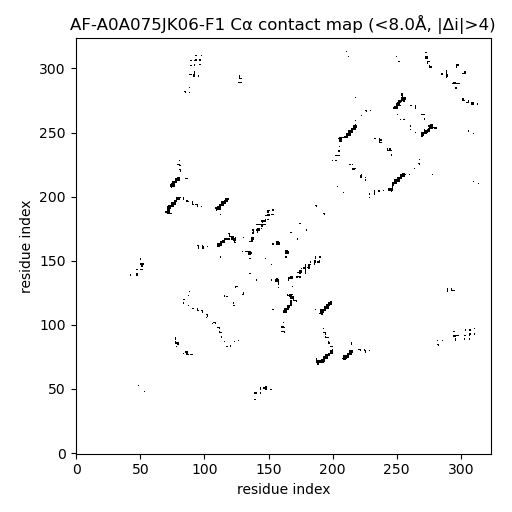.517 1.00 97.38 115 VAL A O 1
ATOM 822 N N . ASP A 1 116 ? -5.424 -3.496 2.870 1.00 95.25 116 ASP A N 1
ATOM 823 C CA . ASP A 1 116 ? -5.167 -4.685 2.070 1.00 95.25 116 ASP A CA 1
ATOM 824 C C . ASP A 1 116 ? -6.203 -4.807 0.948 1.00 95.25 116 ASP A C 1
ATOM 826 O O . ASP A 1 116 ? -7.349 -5.157 1.192 1.00 95.25 116 ASP A O 1
ATOM 830 N N . GLY A 1 117 ? -5.825 -4.513 -0.290 1.00 93.12 117 GLY A N 1
ATOM 831 C CA . GLY A 1 117 ? -6.654 -4.720 -1.479 1.00 93.12 117 GLY A CA 1
ATOM 832 C C . GLY A 1 117 ? -6.312 -6.008 -2.231 1.00 93.12 117 GLY A C 1
ATOM 833 O O . GLY A 1 117 ? -6.541 -6.074 -3.441 1.00 93.12 117 GLY A O 1
ATOM 834 N N . GLN A 1 118 ? -5.698 -6.998 -1.570 1.00 90.25 118 GLN A N 1
ATOM 835 C CA . GLN A 1 118 ? -5.220 -8.233 -2.193 1.00 90.25 118 GLN A CA 1
ATOM 836 C C . GLN A 1 118 ? -5.903 -9.484 -1.611 1.00 90.25 118 GLN A C 1
ATOM 838 O O . GLN A 1 118 ? -5.288 -10.239 -0.844 1.00 90.25 118 GLN A O 1
ATOM 843 N N . PRO A 1 119 ? -7.164 -9.765 -1.996 1.00 86.88 119 PRO A N 1
ATOM 844 C CA . PRO A 1 119 ? -7.878 -10.932 -1.494 1.00 86.88 119 PRO A CA 1
ATOM 845 C C . PRO A 1 119 ? -7.127 -12.230 -1.829 1.00 86.88 119 PRO A C 1
ATOM 847 O O . PRO A 1 119 ? -6.619 -12.413 -2.934 1.00 86.88 119 PRO A O 1
ATOM 850 N N . GLY A 1 120 ? -7.064 -13.150 -0.862 1.00 83.25 120 GLY A N 1
ATOM 851 C CA . GLY A 1 120 ? -6.449 -14.472 -1.041 1.00 83.25 120 GLY A CA 1
ATOM 852 C C . GLY A 1 120 ? -4.920 -14.523 -0.918 1.00 83.25 120 GLY A C 1
ATOM 853 O O . GLY A 1 120 ? -4.336 -15.563 -1.208 1.00 83.25 120 GLY A O 1
ATOM 854 N N . THR A 1 121 ? -4.263 -13.445 -0.472 1.00 84.06 121 THR A N 1
ATOM 855 C CA . THR A 1 121 ? -2.792 -13.390 -0.311 1.00 84.06 121 THR A CA 1
ATOM 856 C C . THR A 1 121 ? -2.283 -13.686 1.106 1.00 84.06 121 THR A C 1
ATOM 858 O O . THR A 1 121 ? -1.082 -13.620 1.352 1.00 84.06 121 THR A O 1
ATOM 861 N N . GLY A 1 122 ? -3.173 -14.067 2.026 1.00 82.69 122 GLY A N 1
ATOM 862 C CA . GLY A 1 122 ? -2.841 -14.404 3.416 1.00 82.69 122 GLY A CA 1
ATOM 863 C C . GLY A 1 122 ? -3.038 -13.262 4.414 1.00 82.69 122 GLY A C 1
ATOM 864 O O . GLY A 1 122 ? -3.136 -13.551 5.600 1.00 82.69 122 GLY A O 1
ATOM 865 N N . GLY A 1 123 ? -3.192 -12.022 3.938 1.00 88.69 123 GLY A N 1
ATOM 866 C CA . GLY A 1 123 ? -3.478 -10.850 4.768 1.00 88.69 123 GLY A CA 1
ATOM 867 C C . GLY A 1 123 ? -2.238 -10.021 5.110 1.00 88.69 123 GLY A C 1
ATOM 868 O O . GLY A 1 123 ? -1.153 -10.551 5.368 1.00 88.69 123 GLY A O 1
ATOM 869 N N . LEU A 1 124 ? -2.398 -8.696 5.134 1.00 91.62 124 LEU A N 1
ATOM 870 C CA . LEU A 1 124 ? -1.403 -7.773 5.691 1.00 91.62 124 LEU A CA 1
ATOM 871 C C . LEU A 1 124 ? -1.229 -7.915 7.207 1.00 91.62 124 LEU A C 1
ATOM 873 O O . LEU A 1 124 ? -0.175 -7.555 7.720 1.00 91.62 124 LEU A O 1
ATOM 877 N N . ASP A 1 125 ? -2.222 -8.421 7.931 1.00 91.25 125 ASP A N 1
ATOM 878 C CA . ASP A 1 125 ? -2.111 -8.663 9.368 1.00 91.25 125 ASP A CA 1
ATOM 879 C C . ASP A 1 125 ? -1.076 -9.746 9.685 1.00 91.25 125 ASP A C 1
ATOM 881 O O . ASP A 1 125 ? -0.224 -9.511 10.533 1.00 91.25 125 ASP A O 1
ATOM 885 N N . VAL A 1 126 ? -1.040 -10.843 8.926 1.00 88.50 126 VAL A N 1
ATOM 886 C CA . VAL A 1 126 ? 0.032 -11.852 9.009 1.00 88.50 126 VAL A CA 1
ATOM 887 C C . VAL A 1 126 ? 1.390 -11.251 8.640 1.00 88.50 126 VAL A C 1
ATOM 889 O O . VAL A 1 126 ? 2.403 -11.529 9.278 1.00 88.50 126 VAL A O 1
ATOM 892 N N . LEU A 1 127 ? 1.434 -10.391 7.614 1.00 86.75 127 LEU A N 1
ATOM 893 C CA . LEU A 1 127 ? 2.662 -9.679 7.243 1.00 86.75 127 LEU A CA 1
ATOM 894 C C . LEU A 1 127 ? 3.141 -8.742 8.361 1.00 86.75 127 LEU A C 1
ATOM 896 O O . LEU A 1 127 ? 4.313 -8.397 8.400 1.00 86.75 127 LEU A O 1
ATOM 900 N N . LEU A 1 128 ? 2.268 -8.277 9.247 1.00 88.75 128 LEU A N 1
ATOM 901 C CA . LEU A 1 128 ? 2.606 -7.269 10.251 1.00 88.75 128 LEU A CA 1
ATOM 902 C C . LEU A 1 128 ? 2.608 -7.806 11.680 1.00 88.75 128 LEU A C 1
ATOM 904 O O . LEU A 1 128 ? 2.837 -7.011 12.599 1.00 88.75 128 LEU A O 1
ATOM 908 N N . ASP A 1 129 ? 2.444 -9.122 11.850 1.00 89.25 129 ASP A N 1
ATOM 909 C CA . ASP A 1 129 ? 2.351 -9.792 13.153 1.00 89.25 129 ASP A CA 1
ATOM 910 C C . ASP A 1 129 ? 1.186 -9.204 13.979 1.00 89.25 129 ASP A C 1
ATOM 912 O O . ASP A 1 129 ? 1.338 -8.763 15.119 1.00 89.25 129 ASP A O 1
ATOM 916 N N . LEU A 1 130 ? 0.028 -9.067 13.320 1.00 91.50 130 LEU A N 1
ATOM 917 C CA . LEU A 1 130 ? -1.220 -8.479 13.825 1.00 91.50 130 LEU A CA 1
ATOM 918 C C . LEU A 1 130 ? -2.406 -9.444 13.724 1.00 91.50 130 LEU A C 1
ATOM 920 O O . LEU A 1 130 ? -3.541 -9.060 14.004 1.00 91.50 130 LEU A O 1
ATOM 924 N N . GLU A 1 131 ? -2.191 -10.691 13.321 1.00 90.44 131 GLU A N 1
ATOM 925 C CA . GLU A 1 131 ? -3.250 -11.683 13.136 1.00 90.44 131 GLU A CA 1
ATOM 926 C C . GLU A 1 131 ? -3.987 -12.022 14.439 1.00 90.44 131 GLU A C 1
ATOM 928 O O . GLU A 1 131 ? -5.172 -12.346 14.406 1.00 90.44 131 GLU A O 1
ATOM 933 N N . THR A 1 132 ? -3.317 -11.896 15.590 1.00 90.62 132 THR A N 1
ATOM 934 C CA . THR A 1 132 ? -3.927 -12.075 16.917 1.00 90.62 132 THR A CA 1
ATOM 935 C C . THR A 1 132 ? -4.365 -10.757 17.553 1.00 90.62 132 THR A C 1
ATOM 937 O O . THR A 1 132 ? -4.882 -10.761 18.668 1.00 90.62 132 THR A O 1
ATOM 940 N N . ALA A 1 133 ? -4.112 -9.616 16.904 1.00 93.44 133 ALA A N 1
ATOM 941 C CA . ALA A 1 133 ? -4.508 -8.322 17.438 1.00 93.44 133 ALA A CA 1
ATOM 942 C C . ALA A 1 133 ? -6.025 -8.128 17.254 1.00 93.44 133 ALA A C 1
ATOM 944 O O . ALA A 1 133 ? -6.522 -8.288 16.126 1.00 93.44 133 ALA A O 1
ATOM 945 N N . PRO A 1 134 ? -6.758 -7.757 18.323 1.00 93.38 134 PRO A N 1
ATOM 946 C CA . PRO A 1 134 ? -8.190 -7.516 18.233 1.00 93.38 134 PRO A CA 1
ATOM 947 C C . PRO A 1 134 ? -8.478 -6.341 17.294 1.00 93.38 134 PRO A C 1
ATOM 949 O O . PRO A 1 134 ? -7.652 -5.442 17.123 1.00 93.38 134 PRO A O 1
ATOM 952 N N . GLY A 1 135 ? -9.661 -6.356 16.686 1.00 94.56 135 GLY A N 1
ATOM 953 C CA . GLY A 1 135 ? -10.139 -5.276 15.830 1.00 94.56 135 GLY A CA 1
ATOM 954 C C . GLY A 1 135 ? -10.754 -5.759 14.522 1.00 94.56 135 GLY A C 1
ATOM 955 O O . GLY A 1 135 ? -10.685 -6.938 14.165 1.00 94.56 135 GLY A O 1
ATOM 956 N N . ALA A 1 136 ? -11.341 -4.822 13.787 1.00 94.25 136 ALA A N 1
ATOM 957 C CA . ALA A 1 136 ? -12.028 -5.086 12.535 1.00 94.25 136 ALA A CA 1
ATOM 958 C C . ALA A 1 136 ? -11.069 -5.557 11.423 1.00 94.25 136 ALA A C 1
ATOM 960 O O . ALA A 1 136 ? -9.871 -5.262 11.402 1.00 94.25 136 ALA A O 1
ATOM 961 N N . ARG A 1 137 ? -11.622 -6.319 10.478 1.00 94.38 137 ARG A N 1
ATOM 962 C CA . ARG A 1 137 ? -10.999 -6.783 9.225 1.00 94.38 137 ARG A CA 1
ATOM 963 C C . ARG A 1 137 ? -12.045 -6.706 8.120 1.00 94.38 137 ARG A C 1
ATOM 965 O O . ARG A 1 137 ? -13.231 -6.586 8.421 1.00 94.38 137 ARG A O 1
ATOM 972 N N . TRP A 1 138 ? -11.648 -6.884 6.860 1.00 94.00 138 TRP A N 1
ATOM 973 C CA . TRP A 1 138 ? -12.600 -6.904 5.740 1.00 94.00 138 TRP A CA 1
ATOM 974 C C . TRP A 1 138 ? -13.852 -7.774 5.962 1.00 94.00 138 TRP A C 1
ATOM 976 O O . TRP A 1 138 ? -14.941 -7.296 5.658 1.00 94.00 138 TRP A O 1
ATOM 986 N N . PRO A 1 139 ? -13.770 -9.000 6.527 1.00 89.62 139 PRO A N 1
ATOM 987 C CA . PRO A 1 139 ? -14.962 -9.800 6.816 1.00 89.62 139 PRO A CA 1
ATOM 988 C C . PRO A 1 139 ? -16.017 -9.130 7.703 1.00 89.62 139 PRO A C 1
ATOM 990 O O . PRO A 1 139 ? -17.196 -9.425 7.521 1.00 89.62 139 PRO A O 1
ATOM 993 N N . ALA A 1 140 ? -15.617 -8.238 8.615 1.00 90.44 140 ALA A N 1
ATOM 994 C CA . ALA A 1 140 ? -16.531 -7.506 9.493 1.00 90.44 140 ALA A CA 1
ATOM 995 C C . ALA A 1 140 ? -17.311 -6.403 8.755 1.00 90.44 140 ALA A C 1
ATOM 997 O O . ALA A 1 140 ? -18.324 -5.935 9.252 1.00 90.44 140 ALA A O 1
ATOM 998 N N . LEU A 1 141 ? -16.865 -6.002 7.559 1.00 91.88 141 LEU A N 1
ATOM 999 C CA . LEU A 1 141 ? -17.486 -4.942 6.753 1.00 91.88 141 LEU A CA 1
ATOM 1000 C C . LEU A 1 141 ? -18.434 -5.491 5.678 1.00 91.88 141 LEU A C 1
ATOM 1002 O O . LEU A 1 141 ? -18.893 -4.756 4.804 1.00 91.88 141 LEU A O 1
ATOM 1006 N N . ARG A 1 142 ? -18.708 -6.801 5.692 1.00 88.62 142 ARG A N 1
ATOM 1007 C CA . ARG A 1 142 ? -19.596 -7.432 4.714 1.00 88.62 142 ARG A CA 1
ATOM 1008 C C . ARG A 1 142 ? -21.022 -6.908 4.895 1.00 88.62 142 ARG A C 1
ATOM 1010 O O . ARG A 1 142 ? -21.627 -7.145 5.933 1.00 88.62 142 ARG A O 1
ATOM 1017 N N . GLY A 1 143 ? -21.576 -6.290 3.852 1.00 85.75 143 GLY A N 1
ATOM 1018 C CA . GLY A 1 143 ? -22.952 -5.793 3.869 1.00 85.75 143 GLY A CA 1
ATOM 1019 C C . GLY A 1 143 ? -23.149 -4.498 4.659 1.00 85.75 143 GLY A C 1
ATOM 1020 O O . GLY A 1 143 ? -24.293 -4.147 4.925 1.00 85.75 143 GLY A O 1
ATOM 1021 N N . ALA A 1 144 ? -22.071 -3.783 5.004 1.00 87.56 144 ALA A N 1
ATOM 1022 C CA . ALA A 1 144 ? -22.153 -2.470 5.651 1.00 87.56 144 ALA A CA 1
ATOM 1023 C C . ALA A 1 144 ? -22.823 -1.407 4.749 1.00 87.56 144 ALA A C 1
ATOM 1025 O O . ALA A 1 144 ? -23.381 -0.427 5.235 1.00 87.56 144 ALA A O 1
ATOM 1026 N N . GLY A 1 145 ? -22.803 -1.611 3.427 1.00 87.25 145 GLY A N 1
ATOM 1027 C CA . GLY A 1 145 ? -23.452 -0.740 2.452 1.00 87.25 145 GLY A CA 1
ATOM 1028 C C . GLY A 1 145 ? -22.696 0.572 2.241 1.00 87.25 145 GLY A C 1
ATOM 1029 O O . GLY A 1 145 ? -21.474 0.641 2.360 1.00 87.25 145 GLY A O 1
ATOM 1030 N N . SER A 1 146 ? -23.416 1.637 1.885 1.00 88.00 146 SER A N 1
ATOM 1031 C CA . SER A 1 146 ? -22.807 2.904 1.457 1.00 88.00 146 SER A CA 1
ATOM 1032 C C . SER A 1 146 ? -22.370 3.834 2.590 1.00 88.00 146 SER A C 1
ATOM 1034 O O . SER A 1 146 ? -21.850 4.912 2.301 1.00 88.00 146 SER A O 1
ATOM 1036 N N . HIS A 1 147 ? -22.641 3.499 3.854 1.00 86.75 147 HIS A N 1
ATOM 1037 C CA . HIS A 1 147 ? -22.418 4.405 4.979 1.00 86.75 147 HIS A CA 1
ATOM 1038 C C . HIS A 1 147 ? -21.596 3.733 6.074 1.00 86.75 147 HIS A C 1
ATOM 1040 O O . HIS A 1 147 ? -22.059 2.805 6.727 1.00 86.75 147 HIS A O 1
ATOM 1046 N N . ILE A 1 148 ? -20.373 4.223 6.260 1.00 93.88 148 ILE A N 1
ATOM 1047 C CA . ILE A 1 148 ? -19.424 3.726 7.254 1.00 93.88 148 ILE A CA 1
ATOM 1048 C C . ILE A 1 148 ? -18.913 4.925 8.043 1.00 93.88 148 ILE A C 1
ATOM 1050 O O . ILE A 1 148 ? -18.388 5.875 7.458 1.00 93.88 148 ILE A O 1
ATOM 1054 N N . ASP A 1 149 ? -19.054 4.875 9.366 1.00 94.44 149 ASP A N 1
ATOM 1055 C CA . ASP A 1 149 ? -18.441 5.855 10.259 1.00 94.44 149 ASP A CA 1
ATOM 1056 C C . ASP A 1 149 ? -16.913 5.679 10.243 1.00 94.44 149 ASP A C 1
ATOM 1058 O O . ASP A 1 149 ? -16.371 4.677 10.718 1.00 94.44 149 ASP A O 1
ATOM 1062 N N . GLY A 1 150 ? -16.214 6.656 9.659 1.00 94.81 150 GLY A N 1
ATOM 1063 C CA . GLY A 1 150 ? -14.764 6.615 9.502 1.00 94.81 150 GLY A CA 1
ATOM 1064 C C . GLY A 1 150 ? -14.010 6.631 10.827 1.00 94.81 150 GLY A C 1
ATOM 1065 O O . GLY A 1 150 ? -13.033 5.896 10.965 1.00 94.81 150 GLY A O 1
ATOM 1066 N N . GLU A 1 151 ? -14.454 7.420 11.810 1.00 95.19 151 GLU A N 1
ATOM 1067 C CA . GLU A 1 151 ? -13.770 7.527 13.103 1.00 95.19 151 GLU A C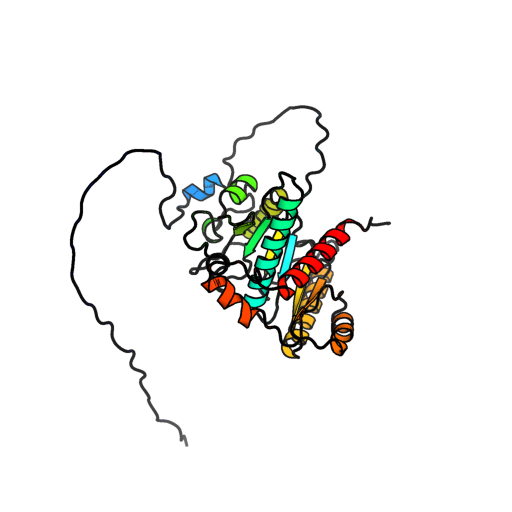A 1
ATOM 1068 C C . GLU A 1 151 ? -13.896 6.220 13.883 1.00 95.19 151 GLU A C 1
ATOM 1070 O O . GLU A 1 151 ? -12.895 5.701 14.388 1.00 95.19 151 GLU A O 1
ATOM 1075 N N . ARG A 1 152 ? -15.106 5.644 13.914 1.00 95.81 152 ARG A N 1
ATOM 1076 C CA . ARG A 1 152 ? -15.352 4.332 14.529 1.00 95.81 152 ARG A CA 1
ATOM 1077 C C . ARG A 1 152 ? -14.568 3.234 13.833 1.00 95.81 152 ARG A C 1
ATOM 1079 O O . ARG A 1 152 ? -13.917 2.440 14.510 1.00 95.81 152 ARG A O 1
ATOM 1086 N N . LEU A 1 153 ? -14.579 3.215 12.500 1.00 96.81 153 LEU A N 1
ATOM 1087 C CA . LEU A 1 153 ? -13.803 2.248 11.735 1.00 96.81 153 LEU A CA 1
ATOM 1088 C C . LEU A 1 153 ? -12.314 2.356 12.075 1.00 96.81 153 LEU A C 1
ATOM 1090 O O . LEU A 1 153 ? -11.707 1.354 12.437 1.00 96.81 153 LEU A O 1
ATOM 1094 N N . LEU A 1 154 ? -11.726 3.554 11.993 1.00 96.50 154 LEU A N 1
ATOM 1095 C CA . LEU A 1 154 ? -10.299 3.769 12.241 1.00 96.50 154 LEU A CA 1
ATOM 1096 C C . LEU A 1 154 ? -9.894 3.365 13.667 1.00 96.50 154 LEU A C 1
ATOM 1098 O O . LEU A 1 154 ? -8.833 2.766 13.855 1.00 96.50 154 LEU A O 1
ATOM 1102 N N . ALA A 1 155 ? -10.740 3.657 14.659 1.00 95.88 155 ALA A N 1
ATOM 1103 C CA . ALA A 1 155 ? -10.533 3.247 16.045 1.00 95.88 155 ALA A CA 1
ATOM 1104 C C . ALA A 1 155 ? -10.639 1.724 16.242 1.00 95.88 155 ALA A C 1
ATOM 1106 O O . ALA A 1 155 ? -9.953 1.175 17.101 1.00 95.88 155 ALA A O 1
ATOM 1107 N N . ALA A 1 156 ? -11.467 1.046 15.442 1.00 96.94 156 ALA A N 1
ATOM 1108 C CA . ALA A 1 156 ? -11.662 -0.399 15.502 1.00 96.94 156 ALA A CA 1
ATOM 1109 C C . ALA A 1 156 ? -10.579 -1.203 14.763 1.00 96.94 156 ALA A C 1
ATOM 1111 O O . ALA A 1 156 ? -10.493 -2.415 14.958 1.00 96.94 156 ALA A O 1
ATOM 1112 N N . LEU A 1 157 ? -9.765 -0.586 13.900 1.00 97.88 157 LEU A N 1
ATOM 1113 C CA . LEU A 1 157 ? -8.677 -1.286 13.210 1.00 97.88 157 LEU A CA 1
ATOM 1114 C C . LEU A 1 157 ? -7.534 -1.623 14.181 1.00 97.88 157 LEU A C 1
ATOM 1116 O O . LEU A 1 157 ? -7.160 -0.775 14.994 1.00 97.88 157 LEU A O 1
ATOM 1120 N N . PRO A 1 158 ? -6.891 -2.799 14.057 1.00 97.00 158 PRO A N 1
ATOM 1121 C CA . PRO A 1 158 ? -5.623 -3.054 14.728 1.00 97.00 158 PRO A CA 1
ATOM 1122 C C . PRO A 1 158 ? -4.592 -2.012 14.348 1.00 97.00 158 PRO A C 1
ATOM 1124 O O . PRO A 1 158 ? -4.481 -1.623 13.180 1.00 97.00 158 PRO A O 1
ATOM 1127 N N . GLN A 1 159 ? -3.793 -1.611 15.329 1.00 94.75 159 GLN A N 1
ATOM 1128 C CA . GLN A 1 159 ? -2.783 -0.589 15.132 1.00 94.75 159 GLN A CA 1
ATOM 1129 C C . GLN A 1 159 ? -1.425 -1.033 15.643 1.00 94.75 159 GLN A C 1
ATOM 1131 O O . GLN A 1 159 ? -1.303 -1.707 16.666 1.00 94.75 159 GLN A O 1
ATOM 1136 N N . ARG A 1 160 ? -0.385 -0.588 14.944 1.00 92.12 160 ARG A N 1
ATOM 1137 C CA . ARG A 1 160 ? 1.005 -0.771 15.344 1.00 92.12 160 ARG A CA 1
ATOM 1138 C C . ARG A 1 160 ? 1.846 0.377 14.817 1.00 92.12 160 ARG A C 1
ATOM 1140 O O . ARG A 1 160 ? 1.738 0.741 13.653 1.00 92.12 160 ARG A O 1
ATOM 1147 N N . ASP A 1 161 ? 2.698 0.939 15.672 1.00 91.00 161 ASP A N 1
ATOM 1148 C CA . ASP A 1 161 ? 3.674 1.975 15.298 1.00 91.00 161 ASP A CA 1
ATOM 1149 C C . ASP A 1 161 ? 3.062 3.186 14.547 1.00 91.00 161 ASP A C 1
ATOM 1151 O O . ASP A 1 161 ? 3.688 3.758 13.655 1.00 91.00 161 ASP A O 1
ATOM 1155 N N . GLY A 1 162 ? 1.832 3.582 14.904 1.00 92.81 162 GLY A N 1
ATOM 1156 C CA . GLY A 1 162 ? 1.107 4.696 14.273 1.00 92.81 162 GLY A CA 1
ATOM 1157 C C . GLY A 1 162 ? 0.430 4.358 12.938 1.00 92.81 162 GLY A C 1
ATOM 1158 O O . GLY A 1 162 ? -0.011 5.271 12.236 1.00 92.81 162 GLY A O 1
ATOM 1159 N N . VAL A 1 163 ? 0.349 3.071 12.587 1.00 96.44 163 VAL A N 1
ATOM 1160 C CA . VAL A 1 163 ? -0.351 2.566 11.402 1.00 96.44 163 VAL A CA 1
ATOM 1161 C C . VAL A 1 163 ? -1.557 1.728 11.825 1.00 96.44 163 VAL A C 1
ATOM 1163 O O . VAL A 1 163 ? -1.391 0.759 12.563 1.00 96.44 163 VAL A O 1
ATOM 1166 N N . ALA A 1 164 ? -2.746 2.079 11.339 1.00 97.88 164 ALA A N 1
ATOM 1167 C CA . ALA A 1 164 ? -3.983 1.314 11.480 1.00 97.88 164 ALA A CA 1
ATOM 1168 C C . ALA A 1 164 ? -4.190 0.417 10.249 1.00 97.88 164 ALA A C 1
ATOM 1170 O O . ALA A 1 164 ? -4.056 0.890 9.123 1.00 97.88 164 ALA A O 1
ATOM 1171 N N . VAL A 1 165 ? -4.492 -0.870 10.434 1.00 97.62 165 VAL A N 1
ATOM 1172 C CA . VAL A 1 165 ? -4.450 -1.865 9.348 1.00 97.62 165 VAL A CA 1
ATOM 1173 C C . VAL A 1 165 ? -5.822 -2.481 9.098 1.00 97.62 165 VAL A C 1
ATOM 1175 O O . VAL A 1 165 ? -6.354 -3.195 9.943 1.00 97.62 165 VAL A O 1
ATOM 1178 N N . LEU A 1 166 ? -6.365 -2.279 7.897 1.00 97.38 166 LEU A N 1
ATOM 1179 C CA . LEU A 1 166 ? -7.519 -3.023 7.400 1.00 97.38 166 LEU A CA 1
ATOM 1180 C C . LEU A 1 166 ? -7.023 -4.173 6.523 1.00 97.38 166 LEU A C 1
ATOM 1182 O O . LEU A 1 166 ? -6.657 -3.965 5.369 1.00 97.38 166 LEU A O 1
ATOM 1186 N N . SER A 1 167 ? -6.995 -5.381 7.083 1.00 95.25 167 SER A N 1
ATOM 1187 C CA . SER A 1 167 ? -6.461 -6.571 6.412 1.00 95.25 167 SER A CA 1
ATOM 1188 C C . SER A 1 167 ? -7.555 -7.523 5.923 1.00 95.25 167 SER A C 1
ATOM 1190 O O . SER A 1 167 ? -8.632 -7.616 6.525 1.00 95.25 167 SER A O 1
ATOM 1192 N N . HIS A 1 168 ? -7.268 -8.285 4.861 1.00 91.31 168 HIS A N 1
ATOM 1193 C CA . HIS A 1 168 ? -7.947 -9.562 4.650 1.00 91.31 168 HIS A CA 1
ATOM 1194 C C . HIS A 1 168 ? -7.446 -10.577 5.684 1.00 91.31 168 HIS A C 1
ATOM 1196 O O . HIS A 1 168 ? -6.387 -10.402 6.274 1.00 91.31 168 HIS A O 1
ATOM 1202 N N . THR A 1 169 ? -8.204 -11.646 5.908 1.00 82.44 169 THR A N 1
ATOM 1203 C CA . THR A 1 169 ? -7.775 -12.759 6.763 1.00 82.44 169 THR A CA 1
ATOM 1204 C C . THR A 1 169 ? -7.445 -13.980 5.904 1.00 82.44 169 THR A C 1
ATOM 1206 O O . THR A 1 169 ? -7.750 -14.019 4.707 1.00 82.44 169 THR A O 1
ATOM 1209 N N . ALA A 1 170 ? -6.883 -15.023 6.523 1.00 73.81 170 ALA A N 1
ATOM 1210 C CA . ALA A 1 170 ? -6.651 -16.316 5.871 1.00 73.81 170 ALA A CA 1
ATOM 1211 C C . ALA A 1 170 ? -7.932 -16.957 5.286 1.00 73.81 170 ALA A C 1
ATOM 1213 O O . ALA A 1 170 ? -7.842 -17.796 4.392 1.00 73.81 170 ALA A O 1
ATOM 1214 N N . SER A 1 171 ? -9.116 -16.549 5.762 1.00 74.75 171 SER A N 1
ATOM 1215 C CA . SER A 1 171 ? -10.419 -16.907 5.193 1.00 74.75 171 SER A CA 1
ATOM 1216 C C . SER A 1 171 ? -11.066 -15.653 4.587 1.00 74.75 171 SER A C 1
ATOM 1218 O O . SER A 1 171 ? -11.864 -14.984 5.253 1.00 74.75 171 SER A O 1
ATOM 1220 N N . PRO A 1 172 ? -10.686 -15.266 3.353 1.00 70.62 172 PRO A N 1
ATOM 1221 C CA . PRO A 1 172 ? -11.130 -14.009 2.775 1.00 70.62 172 PRO A CA 1
ATOM 1222 C C . PRO A 1 172 ? -12.649 -14.003 2.587 1.00 70.62 172 PRO A C 1
ATOM 1224 O O . PRO A 1 172 ? -13.242 -14.916 2.014 1.00 70.62 172 PRO A O 1
ATOM 1227 N N . ALA A 1 173 ? -13.278 -12.930 3.052 1.00 73.62 173 ALA A N 1
ATOM 1228 C CA . ALA A 1 173 ? -14.669 -12.628 2.775 1.00 73.62 173 ALA A CA 1
ATOM 1229 C C . ALA A 1 173 ? -14.800 -11.858 1.463 1.00 73.62 173 ALA A C 1
ATOM 1231 O O . ALA A 1 173 ? -14.027 -10.934 1.211 1.0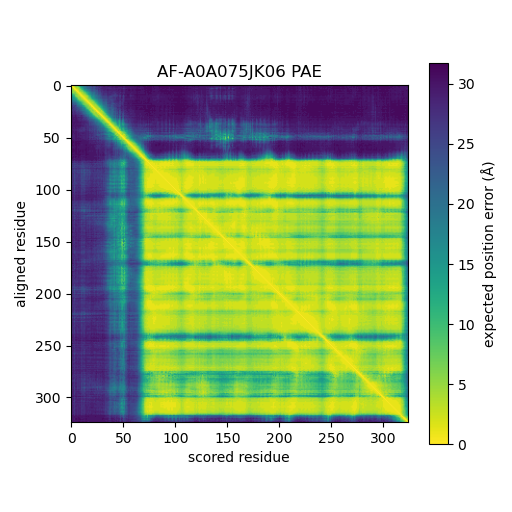0 73.62 173 ALA A O 1
ATOM 1232 N N . VAL A 1 174 ? -15.832 -12.173 0.679 1.00 80.69 174 VAL A N 1
ATOM 1233 C CA . VAL A 1 174 ? -16.297 -11.254 -0.363 1.00 80.69 174 VAL A CA 1
ATOM 1234 C C . VAL A 1 174 ? -16.978 -10.079 0.333 1.00 80.69 174 VAL A C 1
ATOM 1236 O O . VAL A 1 174 ? -17.954 -10.275 1.061 1.00 80.69 174 VAL A O 1
ATOM 1239 N N . VAL A 1 175 ? -16.424 -8.888 0.131 1.00 85.19 175 VAL A N 1
ATOM 1240 C CA . VAL A 1 175 ? -17.021 -7.601 0.498 1.00 85.19 175 VAL A CA 1
ATOM 1241 C C . VAL A 1 175 ? -17.536 -6.986 -0.794 1.00 85.19 175 VAL A C 1
ATOM 1243 O O . VAL A 1 175 ? -16.837 -7.012 -1.809 1.00 85.19 175 VAL A O 1
ATOM 1246 N N . ASP A 1 176 ? -18.777 -6.511 -0.789 1.00 88.62 176 ASP A N 1
ATOM 1247 C CA . ASP A 1 176 ? -19.371 -5.888 -1.965 1.00 88.62 176 ASP A CA 1
ATOM 1248 C C . ASP A 1 176 ? -18.689 -4.547 -2.291 1.00 88.62 176 ASP A C 1
ATOM 1250 O O . ASP A 1 176 ? -18.083 -3.889 -1.443 1.00 88.62 176 ASP A O 1
ATOM 1254 N N . GLU A 1 177 ? -18.777 -4.148 -3.558 1.00 86.56 177 GLU A N 1
ATOM 1255 C CA . GLU A 1 177 ? -18.107 -2.953 -4.075 1.00 86.56 177 GLU A CA 1
ATOM 1256 C C . GLU A 1 177 ? -18.582 -1.657 -3.403 1.00 86.56 177 GLU A C 1
ATOM 1258 O O . GLU A 1 177 ? -17.814 -0.700 -3.284 1.00 86.56 177 GLU A O 1
ATOM 1263 N N . GLU A 1 178 ? -19.838 -1.615 -2.960 1.00 89.62 178 GLU A N 1
ATOM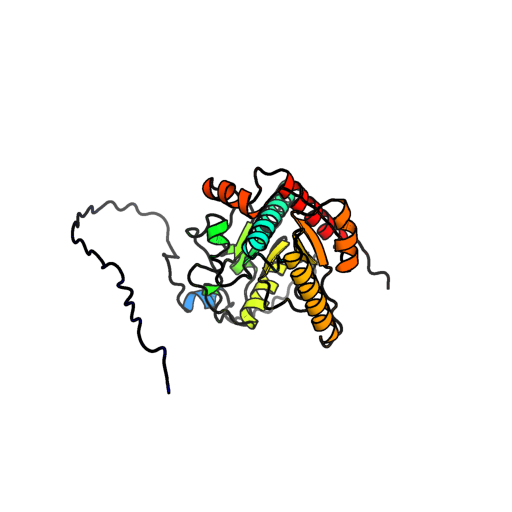 1264 C CA . GLU A 1 178 ? -20.407 -0.450 -2.292 1.00 89.62 178 GLU A CA 1
ATOM 1265 C C . GLU A 1 178 ? -19.782 -0.262 -0.906 1.00 89.62 178 GLU A C 1
ATOM 1267 O O . GLU A 1 178 ? -19.236 0.812 -0.640 1.00 89.62 178 GLU A O 1
ATOM 1272 N N . SER A 1 179 ? -19.738 -1.326 -0.099 1.00 91.44 179 SER A N 1
ATOM 1273 C CA . SER A 1 179 ? -19.066 -1.353 1.206 1.00 91.44 179 SER A CA 1
ATOM 1274 C C . SER A 1 179 ? -17.566 -1.067 1.081 1.00 91.44 179 SER A C 1
ATOM 1276 O O . SER A 1 179 ? -17.005 -0.293 1.861 1.00 91.44 179 SER A O 1
ATOM 1278 N N . ARG A 1 180 ? -16.894 -1.629 0.065 1.00 91.06 180 ARG A N 1
ATOM 1279 C CA . ARG A 1 180 ? -15.467 -1.374 -0.206 1.00 91.06 180 ARG A CA 1
ATOM 1280 C C . ARG A 1 180 ? -15.201 0.106 -0.488 1.00 91.06 180 ARG A C 1
ATOM 1282 O O . ARG A 1 180 ? -14.283 0.692 0.088 1.00 91.06 180 ARG A O 1
ATOM 1289 N N . ARG A 1 181 ? -16.015 0.721 -1.349 1.00 89.25 181 ARG A N 1
ATOM 1290 C CA . ARG A 1 181 ? -15.903 2.141 -1.702 1.00 89.25 181 ARG A CA 1
ATOM 1291 C C . ARG A 1 181 ? -16.181 3.044 -0.502 1.00 89.25 181 ARG A C 1
ATOM 1293 O O . ARG A 1 181 ? -15.377 3.936 -0.241 1.00 89.25 181 ARG A O 1
ATOM 1300 N N . ALA A 1 182 ? -17.256 2.783 0.246 1.00 91.88 182 ALA A N 1
ATOM 1301 C CA . ALA A 1 182 ? -17.582 3.526 1.463 1.00 91.88 182 ALA A CA 1
ATOM 1302 C C . ALA A 1 182 ? -16.442 3.447 2.491 1.00 91.88 182 ALA A C 1
ATOM 1304 O O . ALA A 1 182 ? -16.084 4.450 3.097 1.00 91.88 182 ALA A O 1
ATOM 1305 N N . THR A 1 183 ? -15.798 2.282 2.612 1.00 94.38 183 THR A N 1
ATOM 1306 C CA . THR A 1 183 ? -14.649 2.068 3.505 1.00 94.38 183 THR A CA 1
ATOM 1307 C C . THR A 1 183 ? -13.444 2.915 3.095 1.00 94.38 183 THR A C 1
ATOM 1309 O O . THR A 1 183 ? -12.856 3.612 3.922 1.00 94.38 183 THR A O 1
ATOM 1312 N N . HIS A 1 184 ? -13.070 2.874 1.811 1.00 91.94 184 HIS A N 1
ATOM 1313 C CA . HIS A 1 184 ? -11.962 3.669 1.273 1.00 91.94 184 HIS A CA 1
ATOM 1314 C C . HIS A 1 184 ? -12.207 5.171 1.459 1.00 91.94 184 HIS A C 1
ATOM 1316 O O . HIS A 1 184 ? -11.295 5.922 1.809 1.00 91.94 184 HIS A O 1
ATOM 1322 N N . GLU A 1 185 ? -13.441 5.614 1.225 1.00 90.38 185 GLU A N 1
ATOM 1323 C CA . GLU A 1 185 ? -13.829 7.007 1.387 1.00 90.38 185 GLU A CA 1
ATOM 1324 C C . GLU A 1 185 ? -13.805 7.439 2.854 1.00 90.38 185 GLU A C 1
ATOM 1326 O O . GLU A 1 185 ? -13.180 8.454 3.165 1.00 90.38 185 GLU A O 1
ATOM 1331 N N . ALA A 1 186 ? -14.406 6.657 3.751 1.00 93.31 186 ALA A N 1
ATOM 1332 C CA . ALA A 1 186 ? -14.456 6.937 5.181 1.00 93.31 186 ALA A CA 1
ATOM 1333 C C . ALA A 1 186 ? -13.048 7.051 5.785 1.00 93.31 186 ALA A C 1
ATOM 1335 O O . ALA A 1 186 ? -12.733 8.057 6.418 1.00 93.31 186 ALA A O 1
ATOM 1336 N N . LEU A 1 187 ? -12.161 6.084 5.511 1.00 95.06 187 LEU A N 1
ATOM 1337 C CA . LEU A 1 187 ? -10.777 6.119 6.000 1.00 95.06 187 LEU A CA 1
ATOM 1338 C C . LEU A 1 187 ? -10.009 7.339 5.491 1.00 95.06 187 LEU A C 1
ATOM 1340 O O . LEU A 1 187 ? -9.262 7.946 6.251 1.00 95.06 187 LEU A O 1
ATOM 1344 N N . ALA A 1 188 ? -10.205 7.732 4.232 1.00 92.19 188 ALA A N 1
ATOM 1345 C CA . ALA A 1 188 ? -9.517 8.894 3.681 1.00 92.19 188 ALA A CA 1
ATOM 1346 C C . ALA A 1 188 ? -9.924 10.211 4.364 1.00 92.19 188 ALA A C 1
ATOM 1348 O O . ALA A 1 188 ? -9.123 11.141 4.398 1.00 92.19 188 ALA A O 1
ATOM 1349 N N . HIS A 1 189 ? -11.138 10.305 4.915 1.00 92.31 189 HIS A N 1
ATOM 1350 C CA . HIS A 1 189 ? -11.589 11.502 5.631 1.00 92.31 189 HIS A CA 1
ATOM 1351 C C . HIS A 1 189 ? -10.993 11.630 7.037 1.00 92.31 189 HIS A C 1
ATOM 1353 O O . HIS A 1 189 ? -10.835 12.752 7.512 1.00 92.31 189 HIS A O 1
ATOM 1359 N N . VAL A 1 190 ? -10.656 10.514 7.691 1.00 93.50 190 VAL A N 1
ATOM 1360 C CA . VAL A 1 190 ? -10.250 10.517 9.108 1.00 93.50 190 VAL A CA 1
ATOM 1361 C C . VAL A 1 190 ? -8.783 10.155 9.351 1.00 93.50 190 VAL A C 1
ATOM 1363 O O . VAL A 1 190 ? -8.224 10.536 10.377 1.00 93.50 190 VAL A O 1
ATOM 1366 N N . ALA A 1 191 ? -8.140 9.419 8.443 1.00 93.75 191 ALA A N 1
ATOM 1367 C CA . ALA A 1 191 ? -6.747 9.001 8.579 1.00 93.75 191 ALA A CA 1
ATOM 1368 C C . ALA A 1 191 ? -5.778 10.080 8.072 1.00 93.75 191 ALA A C 1
ATOM 1370 O O . ALA A 1 191 ? -6.123 10.912 7.234 1.00 93.75 191 ALA A O 1
ATOM 1371 N N . GLY A 1 192 ? -4.530 10.048 8.552 1.00 91.81 192 GLY A N 1
ATOM 1372 C CA . GLY A 1 192 ? -3.511 11.022 8.151 1.00 91.81 192 GLY A CA 1
ATOM 1373 C C . GLY A 1 192 ? -3.097 10.884 6.681 1.00 91.81 192 GLY A C 1
ATOM 1374 O O . GLY A 1 192 ? -3.038 11.875 5.963 1.00 91.81 192 GLY A O 1
ATOM 1375 N N . ASP A 1 193 ? -2.821 9.652 6.259 1.00 94.56 193 ASP A N 1
ATOM 1376 C CA . ASP A 1 193 ? -2.658 9.192 4.876 1.00 94.56 193 ASP A CA 1
ATOM 1377 C C . ASP A 1 193 ? -3.235 7.768 4.809 1.00 94.56 193 ASP A C 1
ATOM 1379 O O . ASP A 1 193 ? -3.266 7.072 5.827 1.00 94.56 193 ASP A O 1
ATOM 1383 N N . VAL A 1 194 ? -3.663 7.316 3.630 1.00 97.25 194 VAL A N 1
ATOM 1384 C CA . VAL A 1 194 ? -4.169 5.956 3.400 1.00 97.25 194 VAL A CA 1
ATOM 1385 C C . VAL A 1 194 ? -3.353 5.283 2.304 1.00 97.25 194 VAL A C 1
ATOM 1387 O O . VAL A 1 194 ? -3.367 5.707 1.150 1.00 97.25 194 VAL A O 1
ATOM 1390 N N . VAL A 1 195 ? -2.640 4.216 2.649 1.00 98.19 195 VAL A N 1
ATOM 1391 C CA . VAL A 1 195 ? -1.876 3.397 1.703 1.00 98.19 195 VAL A CA 1
ATOM 1392 C C . VAL A 1 195 ? -2.681 2.147 1.370 1.00 98.19 195 VAL A C 1
ATOM 1394 O O . VAL A 1 195 ? -3.017 1.380 2.264 1.00 98.19 195 VAL A O 1
ATOM 1397 N N . HIS A 1 196 ? -2.970 1.913 0.094 1.00 97.69 196 HIS A N 1
ATOM 1398 C CA . HIS A 1 196 ? -3.699 0.734 -0.373 1.00 97.69 196 HIS A CA 1
ATOM 1399 C C . HIS A 1 196 ? -2.763 -0.209 -1.126 1.00 97.69 196 HIS A C 1
ATOM 1401 O O . HIS A 1 196 ? -2.193 0.167 -2.148 1.00 97.69 196 HIS A O 1
ATOM 1407 N N . CYS A 1 197 ? -2.630 -1.448 -0.665 1.00 96.69 197 CYS A N 1
ATOM 1408 C CA . CYS A 1 197 ? -1.909 -2.499 -1.379 1.00 96.69 197 CYS A CA 1
ATOM 1409 C C . CYS A 1 197 ? -2.869 -3.170 -2.365 1.00 96.69 197 CYS A C 1
ATOM 1411 O O . CYS A 1 197 ? -3.672 -3.998 -1.953 1.00 96.69 197 CYS A O 1
ATOM 1413 N N . LEU A 1 198 ? -2.833 -2.822 -3.650 1.00 94.94 198 LEU A N 1
ATOM 1414 C CA . LEU A 1 198 ? -3.826 -3.306 -4.618 1.00 94.94 198 LEU A CA 1
ATOM 1415 C C . LEU A 1 198 ? -3.336 -4.537 -5.373 1.00 94.94 198 LEU A C 1
ATOM 1417 O O . LEU A 1 198 ? -2.169 -4.611 -5.769 1.00 94.94 198 LEU A O 1
ATOM 1421 N N . ALA A 1 199 ? -4.227 -5.503 -5.597 1.00 90.62 199 ALA A N 1
ATOM 1422 C CA . ALA A 1 199 ? -3.977 -6.611 -6.513 1.00 90.62 199 ALA A CA 1
ATOM 1423 C C . ALA A 1 199 ? -3.799 -6.095 -7.949 1.00 90.62 199 ALA A C 1
ATOM 1425 O O . ALA A 1 199 ? -4.200 -4.984 -8.283 1.00 90.62 199 ALA A O 1
ATOM 1426 N N . ALA A 1 200 ? -3.224 -6.918 -8.830 1.00 87.38 200 ALA A N 1
ATOM 1427 C CA . ALA A 1 200 ? -3.131 -6.578 -10.252 1.00 87.38 200 ALA A CA 1
ATOM 1428 C C . ALA A 1 200 ? -4.515 -6.462 -10.925 1.00 87.38 200 ALA A C 1
ATOM 1430 O O . ALA A 1 200 ? -4.641 -5.830 -11.972 1.00 87.38 200 ALA A O 1
ATOM 1431 N N . HIS A 1 201 ? -5.544 -7.083 -10.335 1.00 85.88 201 HIS A N 1
ATOM 1432 C CA . HIS A 1 201 ? -6.922 -7.008 -10.799 1.00 85.88 201 HIS A CA 1
ATOM 1433 C C . HIS A 1 201 ? -7.916 -7.161 -9.625 1.00 85.88 201 HIS A C 1
ATOM 1435 O O . HIS A 1 201 ? -7.642 -7.972 -8.734 1.00 85.88 201 HIS A O 1
ATOM 1441 N N . PRO A 1 202 ? -9.070 -6.459 -9.628 1.00 88.25 202 PRO A N 1
ATOM 1442 C CA . PRO A 1 202 ? -9.466 -5.421 -10.586 1.00 88.25 202 PRO A CA 1
ATOM 1443 C C . PRO A 1 202 ? -8.564 -4.182 -10.513 1.00 88.25 202 PRO A C 1
ATOM 1445 O O . PRO A 1 202 ? -7.918 -3.935 -9.497 1.00 88.25 202 PRO A O 1
ATOM 1448 N N . LEU A 1 203 ? -8.487 -3.430 -11.614 1.00 89.25 203 LEU A N 1
ATOM 1449 C CA . LEU A 1 203 ? -7.756 -2.162 -11.637 1.00 89.25 203 LEU A CA 1
ATOM 1450 C C . LEU A 1 203 ? -8.544 -1.073 -10.894 1.00 89.25 203 LEU A C 1
ATOM 1452 O O . LEU A 1 203 ? -9.778 -1.113 -10.901 1.00 89.25 203 LEU A O 1
ATOM 1456 N N . PRO A 1 204 ? -7.851 -0.103 -10.270 1.00 88.94 204 PRO A N 1
ATOM 1457 C CA . PRO A 1 204 ? -8.504 1.020 -9.614 1.00 88.94 204 PRO A CA 1
ATOM 1458 C C . PRO A 1 204 ? -9.261 1.894 -10.614 1.00 88.94 204 PRO A C 1
ATOM 1460 O O . PRO A 1 204 ? -8.827 2.069 -11.756 1.00 88.94 204 PRO A O 1
ATOM 1463 N N . ARG A 1 205 ? -10.374 2.482 -10.169 1.00 86.50 205 ARG A N 1
ATOM 1464 C CA . ARG A 1 205 ? -11.151 3.400 -11.010 1.00 86.50 205 ARG A CA 1
ATOM 1465 C C . ARG A 1 205 ? -10.493 4.782 -11.076 1.00 86.50 205 ARG A C 1
ATOM 1467 O O . ARG A 1 205 ? -9.830 5.199 -10.118 1.00 86.50 205 ARG A O 1
ATOM 1474 N N . PRO A 1 206 ? -10.705 5.541 -12.158 1.00 86.75 206 PRO A N 1
ATOM 1475 C CA . PRO A 1 206 ? -10.276 6.935 -12.219 1.00 86.75 206 PRO A CA 1
ATOM 1476 C C . PRO A 1 206 ? -10.863 7.765 -11.064 1.00 86.75 206 PRO A C 1
ATOM 1478 O O . PRO A 1 206 ? -12.027 7.618 -10.696 1.00 86.75 206 PRO A O 1
ATOM 1481 N N . GLY A 1 207 ? -10.031 8.601 -10.437 1.00 84.56 207 GLY A N 1
ATOM 1482 C CA . GLY A 1 207 ? -10.387 9.379 -9.239 1.00 84.56 207 GLY A CA 1
ATOM 1483 C C . GLY A 1 207 ? -10.435 8.602 -7.907 1.00 84.56 207 GLY A C 1
ATOM 1484 O O . GLY A 1 207 ? -10.624 9.217 -6.849 1.00 84.56 207 GLY A O 1
ATOM 1485 N N . GLU A 1 208 ? -10.240 7.275 -7.909 1.00 87.88 208 GLU A N 1
ATOM 1486 C CA . GLU A 1 208 ? -10.247 6.470 -6.673 1.00 87.88 208 GLU A CA 1
ATOM 1487 C C . GLU A 1 208 ? -9.030 6.765 -5.780 1.00 87.88 208 GLU A C 1
ATOM 1489 O O . GLU A 1 208 ? -9.155 6.772 -4.553 1.00 87.88 208 GLU A O 1
ATOM 1494 N N . PHE A 1 209 ? -7.884 7.079 -6.386 1.00 92.50 209 PHE A N 1
ATOM 1495 C CA . PHE A 1 209 ? -6.617 7.352 -5.705 1.00 92.50 209 PHE A CA 1
ATOM 1496 C C . PHE A 1 209 ? -6.024 8.684 -6.150 1.00 92.50 209 PHE A C 1
ATOM 1498 O O . PHE A 1 209 ? -6.281 9.147 -7.258 1.00 92.50 209 PHE A O 1
ATOM 1505 N N . ASP A 1 210 ? -5.196 9.277 -5.294 1.00 91.94 210 ASP A N 1
ATOM 1506 C CA . ASP A 1 210 ? -4.510 10.539 -5.586 1.00 91.94 210 ASP A CA 1
ATOM 1507 C C . ASP A 1 210 ? -3.155 10.290 -6.274 1.00 91.94 210 ASP A C 1
ATOM 1509 O O . ASP A 1 210 ? -2.617 11.157 -6.957 1.00 91.94 210 ASP A O 1
ATOM 1513 N N . VAL A 1 211 ? -2.599 9.083 -6.122 1.00 94.81 211 VAL A N 1
ATOM 1514 C CA . VAL A 1 211 ? -1.367 8.626 -6.779 1.00 94.81 211 VAL A CA 1
ATOM 1515 C C . VAL A 1 211 ? -1.337 7.097 -6.836 1.00 94.81 211 VAL A C 1
ATOM 1517 O O . VAL A 1 211 ? -1.768 6.425 -5.896 1.00 94.81 211 VAL A O 1
ATOM 1520 N N . ILE A 1 212 ? -0.788 6.542 -7.919 1.00 96.44 212 ILE A N 1
ATOM 1521 C CA . ILE A 1 212 ? -0.527 5.102 -8.059 1.00 96.44 212 ILE A CA 1
ATOM 1522 C C . ILE A 1 212 ? 0.984 4.877 -8.094 1.00 96.44 212 ILE A C 1
ATOM 1524 O O . ILE A 1 212 ? 1.671 5.292 -9.021 1.00 96.44 212 ILE A O 1
ATOM 1528 N N . VAL A 1 213 ? 1.517 4.192 -7.090 1.00 97.88 213 VAL A N 1
ATOM 1529 C CA . VAL A 1 213 ? 2.912 3.759 -7.019 1.00 97.88 213 VAL A CA 1
ATOM 1530 C C . VAL A 1 213 ? 3.032 2.380 -7.657 1.00 97.88 213 VAL A C 1
ATOM 1532 O O . VAL A 1 213 ? 2.546 1.386 -7.116 1.00 97.88 213 VAL A O 1
ATOM 1535 N N . LEU A 1 214 ? 3.703 2.317 -8.805 1.00 97.44 214 LEU A N 1
ATOM 1536 C CA . LEU A 1 214 ? 3.886 1.096 -9.578 1.00 97.44 214 LEU A CA 1
ATOM 1537 C C . LEU A 1 214 ? 5.315 0.569 -9.413 1.00 97.44 214 LEU A C 1
ATOM 1539 O O . LEU A 1 214 ? 6.287 1.188 -9.856 1.00 97.44 214 LEU A O 1
ATOM 1543 N N . LEU A 1 215 ? 5.448 -0.592 -8.776 1.00 96.25 215 LEU A N 1
ATOM 1544 C CA . LEU A 1 215 ? 6.721 -1.286 -8.628 1.00 96.25 215 LEU A CA 1
ATOM 1545 C C . LEU A 1 215 ? 7.003 -2.096 -9.891 1.00 96.25 215 LEU A C 1
ATOM 1547 O O . LEU A 1 215 ? 6.200 -2.944 -10.282 1.00 96.25 215 LEU A O 1
ATOM 1551 N N . VAL A 1 216 ? 8.166 -1.867 -10.498 1.00 95.31 216 VAL A N 1
ATOM 1552 C CA . VAL A 1 216 ? 8.571 -2.553 -11.730 1.00 95.31 216 VAL A CA 1
ATOM 1553 C C . VAL A 1 216 ? 9.967 -3.127 -11.567 1.00 95.31 216 VAL A C 1
ATOM 1555 O O . VAL A 1 216 ? 10.908 -2.417 -11.214 1.00 95.31 216 VAL A O 1
ATOM 1558 N N . ARG A 1 217 ? 10.121 -4.424 -11.823 1.00 91.12 217 ARG A N 1
ATOM 1559 C CA . ARG A 1 217 ? 11.407 -5.123 -11.775 1.00 91.12 217 ARG A CA 1
ATOM 1560 C C . ARG A 1 217 ? 12.133 -5.000 -13.112 1.00 91.12 217 ARG A C 1
ATOM 1562 O O . ARG A 1 217 ? 11.511 -4.890 -14.161 1.00 91.12 217 ARG A O 1
ATOM 1569 N N . GLY A 1 218 ? 13.459 -5.115 -13.096 1.00 87.06 218 GLY A N 1
ATOM 1570 C CA . GLY A 1 218 ? 14.306 -5.107 -14.297 1.00 87.06 218 GLY A CA 1
ATOM 1571 C C . GLY A 1 218 ? 14.184 -6.356 -15.184 1.00 87.06 218 GLY A C 1
ATOM 1572 O O . GLY A 1 218 ? 15.159 -6.742 -15.826 1.00 87.06 218 GLY A O 1
ATOM 1573 N N . THR A 1 219 ? 13.028 -7.024 -15.187 1.00 88.00 219 THR A N 1
ATOM 1574 C CA . THR A 1 219 ? 12.737 -8.224 -15.976 1.00 88.00 219 THR A CA 1
ATOM 1575 C C . THR A 1 219 ? 11.744 -7.889 -17.085 1.00 88.00 219 THR A C 1
ATOM 1577 O O . THR A 1 219 ? 10.887 -7.023 -16.923 1.00 88.00 219 THR A O 1
ATOM 1580 N N . LEU A 1 220 ? 11.820 -8.603 -18.212 1.00 89.50 220 LEU A N 1
ATOM 1581 C CA . LEU A 1 220 ? 10.895 -8.396 -19.332 1.00 89.50 220 LEU A CA 1
ATOM 1582 C C . LEU A 1 220 ? 9.431 -8.584 -18.910 1.00 89.50 220 LEU A C 1
ATOM 1584 O O . LEU A 1 220 ? 8.579 -7.791 -19.293 1.00 89.50 220 LEU A O 1
ATOM 1588 N N . ALA A 1 221 ? 9.154 -9.610 -18.100 1.00 91.62 221 ALA A N 1
ATOM 1589 C CA . ALA A 1 221 ? 7.807 -9.905 -17.625 1.00 91.62 221 ALA A CA 1
ATOM 1590 C C . ALA A 1 221 ? 7.242 -8.777 -16.748 1.00 91.62 221 ALA A C 1
ATOM 1592 O O . ALA A 1 221 ? 6.095 -8.389 -16.939 1.00 91.62 221 ALA A O 1
ATOM 1593 N N . SER A 1 222 ? 8.048 -8.215 -15.839 1.00 92.19 222 SER A N 1
ATOM 1594 C CA . SER A 1 222 ? 7.600 -7.117 -14.976 1.00 92.19 222 SER A CA 1
ATOM 1595 C C . SER A 1 222 ? 7.348 -5.843 -15.777 1.00 92.19 222 SER A C 1
ATOM 1597 O O . SER A 1 222 ? 6.308 -5.212 -15.609 1.00 92.19 222 SER A O 1
ATOM 1599 N N . THR A 1 223 ? 8.239 -5.504 -16.716 1.00 92.69 2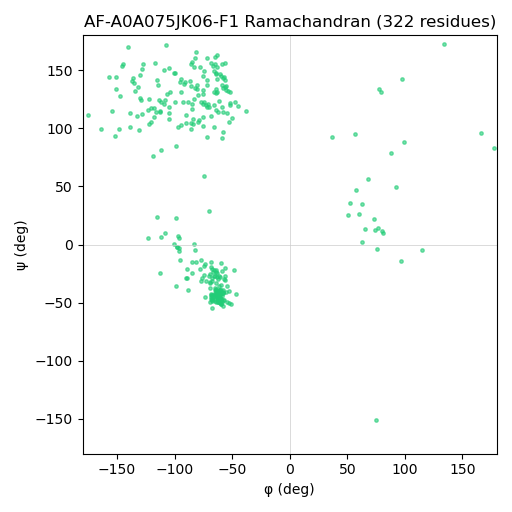23 THR A N 1
ATOM 1600 C CA . THR A 1 223 ? 8.032 -4.363 -17.618 1.00 92.69 223 THR A CA 1
ATOM 1601 C C . THR A 1 223 ? 6.776 -4.540 -18.470 1.00 92.69 223 THR A C 1
ATOM 1603 O O . THR A 1 223 ? 5.980 -3.612 -18.559 1.00 92.69 223 THR A O 1
ATOM 1606 N N . ALA A 1 224 ? 6.553 -5.723 -19.050 1.00 94.00 224 ALA A N 1
ATOM 1607 C CA . ALA A 1 224 ? 5.362 -5.995 -19.854 1.00 94.00 224 ALA A CA 1
ATOM 1608 C C . ALA A 1 224 ? 4.070 -5.919 -19.020 1.00 94.00 224 ALA A C 1
ATOM 1610 O O . ALA A 1 224 ? 3.085 -5.329 -19.459 1.00 94.00 224 ALA A O 1
ATOM 1611 N N . ALA A 1 225 ? 4.080 -6.458 -17.796 1.00 95.25 225 ALA A N 1
ATOM 1612 C CA . ALA A 1 225 ? 2.943 -6.369 -16.881 1.00 95.25 225 ALA A CA 1
ATOM 1613 C C . ALA A 1 225 ? 2.662 -4.914 -16.458 1.00 95.25 225 ALA A C 1
ATOM 1615 O O . ALA A 1 225 ? 1.504 -4.497 -16.402 1.00 95.25 225 ALA A O 1
ATOM 1616 N N . ALA A 1 226 ? 3.709 -4.117 -16.227 1.00 95.06 226 ALA A N 1
ATOM 1617 C CA . ALA A 1 226 ? 3.591 -2.690 -15.950 1.00 95.06 226 ALA A CA 1
ATOM 1618 C C . ALA A 1 226 ? 3.029 -1.910 -17.149 1.00 95.06 226 ALA A C 1
ATOM 1620 O O . ALA A 1 226 ? 2.128 -1.097 -16.967 1.00 95.06 226 ALA A O 1
ATOM 1621 N N . GLN A 1 227 ? 3.498 -2.194 -18.370 1.00 94.50 227 GLN A N 1
ATOM 1622 C CA . GLN A 1 227 ? 2.978 -1.580 -19.599 1.00 94.50 227 GLN A CA 1
ATOM 1623 C C . GLN A 1 227 ? 1.492 -1.877 -19.779 1.00 94.50 227 GLN A C 1
ATOM 1625 O O . GLN A 1 227 ? 0.709 -0.958 -19.998 1.00 94.50 227 GLN A O 1
ATOM 1630 N N . HIS A 1 228 ? 1.098 -3.142 -19.618 1.00 94.88 228 HIS A N 1
ATOM 1631 C CA . HIS A 1 228 ? -0.304 -3.537 -19.692 1.00 94.88 228 HIS A CA 1
ATOM 1632 C C . HIS A 1 228 ? -1.157 -2.829 -18.631 1.00 94.88 228 HIS A C 1
ATOM 1634 O O . HIS A 1 228 ? -2.237 -2.340 -18.943 1.00 94.88 228 HIS A O 1
ATOM 1640 N N . THR A 1 229 ? -0.647 -2.709 -17.401 1.00 94.88 229 THR A N 1
ATOM 1641 C CA . THR A 1 229 ? -1.340 -2.010 -16.306 1.00 94.88 229 THR A CA 1
ATOM 1642 C C . THR A 1 229 ? -1.546 -0.529 -16.628 1.00 94.88 229 THR A C 1
ATOM 1644 O O . THR A 1 229 ? -2.660 -0.030 -16.511 1.00 94.88 229 THR A O 1
ATOM 1647 N N . VAL A 1 230 ? -0.498 0.179 -17.066 1.00 93.56 230 VAL A N 1
ATOM 1648 C CA . VAL A 1 230 ? -0.586 1.609 -17.412 1.00 93.56 230 VAL A CA 1
ATOM 1649 C C . VAL A 1 230 ? -1.520 1.838 -18.601 1.00 93.56 230 VAL A C 1
ATOM 1651 O O . VAL A 1 230 ? -2.335 2.760 -18.569 1.00 93.56 230 VAL A O 1
ATOM 1654 N N . GLN A 1 231 ? -1.441 0.989 -19.628 1.00 92.81 231 GLN A N 1
ATOM 1655 C CA . GLN A 1 231 ? -2.334 1.063 -20.780 1.00 92.81 231 GLN A CA 1
ATOM 1656 C C . GLN A 1 231 ? -3.795 0.869 -20.361 1.00 92.81 231 GLN A C 1
ATOM 1658 O O . GLN A 1 231 ? -4.631 1.703 -20.689 1.00 92.81 231 GLN A O 1
ATOM 1663 N N . ALA A 1 232 ? -4.093 -0.174 -19.586 1.00 93.00 232 ALA A N 1
ATOM 1664 C CA . ALA A 1 232 ? -5.453 -0.461 -19.146 1.00 93.00 232 ALA A CA 1
ATOM 1665 C C . ALA A 1 232 ? -6.018 0.640 -18.230 1.00 93.00 232 ALA A C 1
ATOM 1667 O O . ALA A 1 232 ? -7.180 1.009 -18.364 1.00 93.00 232 ALA A O 1
ATOM 1668 N N . LEU A 1 233 ? -5.203 1.228 -17.344 1.00 91.94 233 LEU A N 1
ATOM 1669 C CA . LEU A 1 233 ? -5.607 2.403 -16.559 1.00 91.94 233 LEU A CA 1
ATOM 1670 C C . LEU A 1 233 ? -5.942 3.602 -17.456 1.00 91.94 233 LEU A C 1
ATOM 1672 O O . LEU A 1 233 ? -6.923 4.300 -17.215 1.00 91.94 233 LEU A O 1
ATOM 1676 N N . THR A 1 234 ? -5.133 3.829 -18.494 1.00 90.00 234 THR A N 1
ATOM 1677 C CA . THR A 1 234 ? -5.352 4.914 -19.460 1.00 90.00 234 THR A CA 1
ATOM 1678 C C . THR A 1 234 ? -6.649 4.703 -20.236 1.00 90.00 234 THR A C 1
ATOM 1680 O O . THR A 1 234 ? -7.430 5.638 -20.369 1.00 90.00 234 THR A O 1
ATOM 1683 N N . GLU A 1 235 ? -6.900 3.480 -20.706 1.00 90.69 235 GLU A N 1
ATOM 1684 C CA . GLU A 1 235 ? -8.138 3.106 -21.400 1.00 90.69 235 GLU A CA 1
ATOM 1685 C C . GLU A 1 235 ? -9.362 3.309 -20.494 1.00 90.69 235 GLU A C 1
ATOM 1687 O O . GLU A 1 235 ? -10.311 3.974 -20.902 1.00 90.69 235 GLU A O 1
ATOM 1692 N N . LEU A 1 236 ? -9.300 2.867 -19.230 1.00 88.69 236 LEU A N 1
ATOM 1693 C CA . LEU A 1 236 ? -10.377 3.088 -18.257 1.00 88.69 236 LEU A CA 1
ATOM 1694 C C . LEU A 1 236 ? -10.687 4.578 -18.045 1.00 88.69 236 LEU A C 1
ATOM 1696 O O . LEU A 1 236 ? -11.852 4.950 -17.981 1.00 88.69 236 LEU A O 1
ATOM 1700 N N . ALA A 1 237 ? -9.677 5.447 -17.968 1.00 87.25 237 ALA A N 1
ATOM 1701 C CA . ALA A 1 237 ? -9.906 6.888 -17.818 1.00 87.25 237 ALA A CA 1
ATOM 1702 C C . ALA A 1 237 ? -10.491 7.567 -19.058 1.00 87.25 237 ALA A C 1
ATOM 1704 O O . ALA A 1 237 ? -11.166 8.585 -18.921 1.00 87.25 237 ALA A O 1
ATOM 1705 N N . LEU A 1 238 ? -10.250 7.028 -20.255 1.00 86.12 238 LEU A N 1
ATOM 1706 C CA . LEU A 1 238 ? -10.875 7.532 -21.479 1.00 86.12 238 LEU A CA 1
ATOM 1707 C C . LEU A 1 238 ? -12.363 7.167 -21.551 1.00 86.12 238 LEU A C 1
ATOM 1709 O O . LEU A 1 238 ? -13.147 7.939 -22.103 1.00 86.12 238 LEU A O 1
ATOM 1713 N N . ASP A 1 239 ? -12.736 6.024 -20.976 1.00 83.94 239 ASP A N 1
ATOM 1714 C CA . ASP A 1 239 ? -14.111 5.522 -20.969 1.00 83.94 239 ASP A CA 1
ATOM 1715 C C . ASP A 1 239 ? -14.965 6.095 -19.819 1.00 83.94 239 ASP A C 1
ATOM 1717 O O . ASP A 1 239 ? -16.195 6.006 -19.874 1.00 83.94 239 ASP A O 1
ATOM 1721 N N . GLU A 1 240 ? -14.356 6.706 -18.793 1.00 79.38 240 GLU A N 1
ATOM 1722 C CA . GLU A 1 240 ? -15.086 7.258 -17.644 1.00 79.38 240 GLU A CA 1
ATOM 1723 C C . GLU A 1 240 ? -15.917 8.509 -18.007 1.00 79.38 240 GLU A C 1
ATOM 1725 O O . GLU A 1 240 ? -15.371 9.566 -18.368 1.00 79.38 240 GLU A O 1
ATOM 1730 N N . PRO A 1 241 ? -17.255 8.456 -17.848 1.00 69.12 241 PRO A N 1
ATOM 1731 C CA . PRO A 1 241 ? -18.125 9.601 -18.077 1.00 69.12 241 PRO A CA 1
ATOM 1732 C C . PRO A 1 241 ? -17.810 10.727 -17.082 1.00 69.12 241 PRO A C 1
ATOM 1734 O O . PRO A 1 241 ? -18.025 10.592 -15.881 1.00 69.12 241 PRO A O 1
ATOM 1737 N N . GLY A 1 242 ? -17.333 11.868 -17.583 1.00 69.88 242 GLY A N 1
ATOM 1738 C CA . GLY A 1 242 ? -16.988 13.035 -16.756 1.00 69.88 242 GLY A CA 1
ATOM 1739 C C . GLY A 1 242 ? -15.504 13.402 -16.755 1.00 69.88 242 GLY A C 1
ATOM 1740 O O . GLY A 1 242 ? -15.156 14.449 -16.218 1.00 69.88 242 GLY A O 1
ATOM 1741 N N . GLY A 1 243 ? -14.647 12.607 -17.406 1.00 64.75 243 GLY A N 1
ATOM 1742 C CA . GLY A 1 243 ? -13.265 12.999 -17.706 1.00 64.75 243 GLY A CA 1
ATOM 1743 C C . GLY A 1 243 ? -12.322 13.014 -16.502 1.00 64.75 243 GLY A C 1
ATOM 1744 O O . GLY A 1 243 ? -11.300 13.700 -16.544 1.00 64.75 243 GLY A O 1
ATOM 1745 N N . SER A 1 244 ? -12.643 12.278 -15.433 1.00 73.38 244 SER A N 1
ATOM 1746 C CA . SER A 1 244 ? -11.697 12.041 -14.340 1.00 73.38 244 SER A CA 1
ATOM 1747 C C . SER A 1 244 ? -10.444 11.370 -14.904 1.00 73.38 244 SER A C 1
ATOM 1749 O O . SER A 1 244 ? -10.500 10.242 -15.386 1.00 73.38 244 SER A O 1
ATOM 1751 N N . GLY A 1 245 ? -9.310 12.071 -14.864 1.00 76.12 245 GLY A N 1
ATOM 1752 C CA . GLY A 1 245 ? -8.033 11.511 -15.293 1.00 76.12 245 GLY A CA 1
ATOM 1753 C C . GLY A 1 245 ? -7.586 10.351 -14.401 1.00 76.12 245 GLY A C 1
ATOM 1754 O O . GLY A 1 245 ? -8.026 10.211 -13.255 1.00 76.12 245 GLY A O 1
ATOM 1755 N N . ILE A 1 246 ? -6.665 9.530 -14.912 1.00 82.50 246 ILE A N 1
ATOM 1756 C CA . ILE A 1 246 ? -5.926 8.608 -14.048 1.00 82.50 246 ILE A CA 1
ATOM 1757 C C . ILE A 1 246 ? -5.158 9.398 -12.990 1.00 82.50 246 ILE A C 1
ATOM 1759 O O . ILE A 1 246 ? -4.627 10.479 -13.258 1.00 82.50 246 ILE A O 1
ATOM 1763 N N . ALA A 1 247 ? -5.050 8.821 -11.797 1.00 87.56 247 ALA A N 1
ATOM 1764 C CA . ALA A 1 247 ? -4.096 9.304 -10.815 1.00 87.56 247 ALA A CA 1
ATOM 1765 C C . ALA A 1 247 ? -2.676 9.281 -11.418 1.00 87.56 247 ALA A C 1
ATOM 1767 O O . ALA A 1 247 ? -2.352 8.353 -12.170 1.00 87.56 247 ALA A O 1
ATOM 1768 N N . PRO A 1 248 ? -1.804 10.250 -11.088 1.00 92.31 248 PRO A N 1
ATOM 1769 C CA . PRO A 1 248 ? -0.414 10.221 -11.521 1.00 92.31 248 PRO A CA 1
ATOM 1770 C C . PRO A 1 248 ? 0.248 8.896 -11.121 1.00 92.31 248 PRO A C 1
ATOM 1772 O O . PRO A 1 248 ? 0.155 8.454 -9.973 1.00 92.31 248 PRO A O 1
ATOM 1775 N N . VAL A 1 249 ? 0.938 8.270 -12.077 1.00 94.88 249 VAL A N 1
ATOM 1776 C CA . VAL A 1 249 ? 1.672 7.019 -11.857 1.00 94.88 249 VAL A CA 1
ATOM 1777 C C . VAL A 1 249 ? 3.119 7.339 -11.482 1.00 94.88 249 VAL A C 1
ATOM 1779 O O . VAL A 1 249 ? 3.838 7.985 -12.237 1.00 94.88 249 VAL A O 1
ATOM 1782 N N . ALA A 1 250 ? 3.566 6.868 -10.322 1.00 96.44 250 ALA A N 1
ATOM 1783 C CA . ALA A 1 250 ? 4.938 6.971 -9.840 1.00 96.44 250 ALA A CA 1
ATOM 1784 C C . ALA A 1 250 ? 5.641 5.617 -9.965 1.00 96.44 250 ALA A C 1
ATOM 1786 O O . ALA A 1 250 ? 5.248 4.649 -9.314 1.00 96.44 250 ALA A O 1
ATOM 1787 N N . LEU A 1 251 ? 6.707 5.534 -10.761 1.00 97.50 251 LEU A N 1
ATOM 1788 C CA . LEU A 1 251 ? 7.448 4.286 -10.920 1.00 97.50 251 LEU A CA 1
ATOM 1789 C C . LEU A 1 251 ? 8.498 4.122 -9.820 1.00 97.50 251 LEU A C 1
ATOM 1791 O O . LEU A 1 251 ? 9.277 5.038 -9.530 1.00 97.50 251 LEU A O 1
ATOM 1795 N N . VAL A 1 252 ? 8.583 2.910 -9.278 1.00 97.25 252 VAL A N 1
ATOM 1796 C CA . VAL A 1 252 ? 9.688 2.463 -8.428 1.00 97.25 252 VAL A CA 1
ATOM 1797 C C . VAL A 1 252 ? 10.377 1.292 -9.113 1.00 97.25 252 VAL A C 1
ATOM 1799 O O . VAL A 1 252 ? 9.829 0.194 -9.207 1.00 97.25 252 VAL A O 1
ATOM 1802 N N . ALA A 1 253 ? 11.599 1.517 -9.597 1.00 94.56 253 ALA A N 1
ATOM 1803 C CA . ALA A 1 253 ? 12.356 0.485 -10.294 1.00 94.56 253 ALA A CA 1
ATOM 1804 C C . ALA A 1 253 ? 13.111 -0.411 -9.307 1.00 94.56 253 ALA A C 1
ATOM 1806 O O . ALA A 1 253 ? 14.042 0.014 -8.618 1.00 94.56 253 ALA A O 1
ATOM 1807 N N . LEU A 1 254 ? 12.755 -1.684 -9.282 1.00 91.44 254 LEU A N 1
ATOM 1808 C CA . LEU A 1 254 ? 13.411 -2.733 -8.516 1.00 91.44 254 LEU A CA 1
ATOM 1809 C C . LEU A 1 254 ? 14.330 -3.529 -9.438 1.00 91.44 254 LEU A C 1
ATOM 1811 O O . LEU A 1 254 ? 14.059 -3.665 -10.628 1.00 91.44 254 LEU A O 1
ATOM 1815 N N . GLU A 1 255 ? 15.449 -4.037 -8.928 1.00 88.38 255 GLU A N 1
ATOM 1816 C CA . GLU A 1 255 ? 16.337 -4.931 -9.692 1.00 88.38 255 GLU A CA 1
ATOM 1817 C C . GLU A 1 255 ? 16.743 -4.405 -11.095 1.00 88.38 255 GLU A C 1
ATOM 1819 O O . GLU A 1 255 ? 17.060 -5.174 -11.997 1.00 88.38 255 GLU A O 1
ATOM 1824 N N . THR A 1 256 ? 16.739 -3.081 -11.309 1.00 86.62 256 THR A N 1
ATOM 1825 C CA . THR A 1 256 ? 16.875 -2.478 -12.647 1.00 86.62 256 THR A CA 1
ATOM 1826 C C . THR A 1 256 ? 18.244 -1.808 -12.815 1.00 86.62 256 THR A C 1
ATOM 1828 O O . THR A 1 256 ? 18.597 -0.929 -12.014 1.00 86.62 256 THR A O 1
ATOM 1831 N N . PRO A 1 257 ? 19.041 -2.177 -13.840 1.00 87.00 257 PRO A N 1
ATOM 1832 C CA . PRO A 1 257 ? 20.311 -1.516 -14.142 1.00 87.00 257 PRO A CA 1
ATOM 1833 C C . PRO A 1 257 ? 20.134 -0.019 -14.406 1.00 87.00 257 PRO A C 1
ATOM 1835 O O . PRO A 1 257 ? 19.183 0.390 -15.065 1.00 87.00 257 PRO A O 1
ATOM 1838 N N . VAL A 1 258 ? 21.091 0.804 -13.963 1.00 87.00 258 VAL A N 1
ATOM 1839 C CA . VAL A 1 258 ? 21.024 2.277 -14.094 1.00 87.00 258 VAL A CA 1
ATOM 1840 C C . VAL A 1 258 ? 20.749 2.727 -15.533 1.00 87.00 258 VAL A C 1
ATOM 1842 O O . VAL A 1 258 ? 19.943 3.623 -15.744 1.00 87.00 258 VAL A O 1
ATOM 1845 N N . ARG A 1 259 ? 21.365 2.068 -16.522 1.00 86.94 259 ARG A N 1
ATOM 1846 C CA . ARG A 1 259 ? 21.220 2.410 -17.948 1.00 86.94 259 ARG A CA 1
ATOM 1847 C C . ARG A 1 259 ? 19.819 2.149 -18.513 1.00 86.94 259 ARG A C 1
ATOM 1849 O O . ARG A 1 259 ? 19.475 2.724 -19.533 1.00 86.94 259 ARG A O 1
ATOM 1856 N N . THR A 1 260 ? 19.030 1.290 -17.870 1.00 87.25 260 THR A N 1
ATOM 1857 C CA . THR A 1 260 ? 17.685 0.899 -18.329 1.00 87.25 260 THR A CA 1
ATOM 1858 C C . THR A 1 260 ? 16.588 1.741 -17.673 1.00 87.25 260 THR A C 1
ATOM 1860 O O . THR A 1 260 ? 15.449 1.737 -18.121 1.00 87.25 260 THR A O 1
ATOM 1863 N N . ARG A 1 261 ? 16.921 2.495 -16.620 1.00 90.25 261 ARG A N 1
ATOM 1864 C CA . ARG A 1 261 ? 15.960 3.274 -15.828 1.00 90.25 261 ARG A CA 1
ATOM 1865 C C . ARG A 1 261 ? 15.265 4.382 -16.622 1.00 90.25 261 ARG A C 1
ATOM 1867 O O . ARG A 1 261 ? 14.062 4.548 -16.468 1.00 90.25 261 ARG A O 1
ATOM 1874 N N . SER A 1 262 ? 15.998 5.110 -17.469 1.00 88.25 262 SER A N 1
ATOM 1875 C CA . SER A 1 262 ? 15.408 6.148 -18.330 1.00 88.25 262 SER A CA 1
ATOM 1876 C C . SER A 1 262 ? 14.479 5.538 -19.376 1.00 88.25 262 SER A C 1
ATOM 1878 O O . SER A 1 262 ? 13.347 5.979 -19.517 1.00 88.25 262 SER A O 1
ATOM 1880 N N . VAL A 1 263 ? 14.920 4.452 -20.017 1.00 89.50 263 VAL A N 1
ATOM 1881 C CA . VAL A 1 263 ? 14.125 3.711 -21.006 1.00 89.50 263 VAL A CA 1
ATOM 1882 C C . VAL A 1 263 ? 12.829 3.189 -20.389 1.00 89.50 263 VAL A C 1
ATOM 1884 O O . VAL A 1 263 ? 11.786 3.244 -21.031 1.00 89.50 263 VAL A O 1
ATOM 1887 N N . LEU A 1 264 ? 12.871 2.712 -19.141 1.00 90.62 264 LEU A N 1
ATOM 1888 C CA . LEU A 1 264 ? 11.683 2.261 -18.418 1.00 90.62 264 LEU A CA 1
ATOM 1889 C C . LEU A 1 264 ? 10.674 3.400 -18.205 1.00 90.62 264 LEU A C 1
ATOM 1891 O O . LEU A 1 264 ? 9.495 3.217 -18.492 1.00 90.62 264 LEU A O 1
ATOM 1895 N N . ALA A 1 265 ? 11.137 4.562 -17.735 1.00 92.12 265 ALA A N 1
ATOM 1896 C CA . ALA A 1 265 ? 10.285 5.733 -17.520 1.00 92.12 265 ALA A CA 1
ATOM 1897 C C . ALA A 1 265 ? 9.647 6.226 -18.827 1.00 92.12 265 ALA A C 1
ATOM 1899 O O . ALA A 1 265 ? 8.442 6.455 -18.882 1.00 92.12 265 ALA A O 1
ATOM 1900 N N . GLU A 1 266 ? 10.446 6.320 -19.893 1.00 91.12 266 GLU A N 1
ATOM 1901 C CA . GLU A 1 266 ? 9.985 6.709 -21.229 1.00 91.12 266 GLU A CA 1
ATOM 1902 C C . GLU A 1 266 ? 8.965 5.709 -21.791 1.00 91.12 266 GLU A C 1
ATOM 1904 O O . GLU A 1 266 ? 7.913 6.110 -22.277 1.00 91.12 266 GLU A O 1
ATOM 1909 N N . SER A 1 267 ? 9.238 4.405 -21.676 1.00 90.12 267 SER A N 1
ATOM 1910 C CA . SER A 1 267 ? 8.369 3.348 -22.220 1.00 90.12 267 SER A CA 1
ATOM 1911 C C . SER A 1 267 ? 7.019 3.252 -21.512 1.00 90.12 267 SER A C 1
ATOM 1913 O O . SER A 1 267 ? 6.049 2.800 -22.115 1.00 90.12 267 SER A O 1
ATOM 1915 N N . LEU A 1 268 ? 6.968 3.623 -20.231 1.00 91.31 268 LEU A N 1
ATOM 1916 C CA . LEU A 1 268 ? 5.749 3.617 -19.420 1.00 91.31 268 LEU A CA 1
ATOM 1917 C C . LEU A 1 268 ? 5.062 4.986 -19.368 1.00 91.31 268 LEU A C 1
ATOM 1919 O O . LEU A 1 268 ? 3.992 5.088 -18.779 1.00 91.31 268 LEU A O 1
ATOM 1923 N N . GLY A 1 269 ? 5.662 6.035 -19.941 1.00 91.56 269 GLY A N 1
ATOM 1924 C CA . GLY A 1 269 ? 5.108 7.391 -19.903 1.00 91.56 269 GLY A CA 1
ATOM 1925 C C . GLY A 1 269 ? 4.924 7.945 -18.485 1.00 91.56 269 GLY A C 1
ATOM 1926 O O . GLY A 1 269 ? 4.054 8.783 -18.271 1.00 91.56 269 GLY A O 1
ATOM 1927 N N . ALA A 1 270 ? 5.711 7.469 -17.514 1.00 92.56 270 ALA A N 1
ATOM 1928 C CA . ALA A 1 270 ? 5.532 7.778 -16.097 1.00 92.56 270 ALA A CA 1
ATOM 1929 C C . ALA A 1 270 ? 6.872 8.101 -15.408 1.00 92.56 270 ALA A C 1
ATOM 1931 O O . ALA A 1 270 ? 7.900 7.491 -15.724 1.00 92.56 270 ALA A O 1
ATOM 1932 N N . PRO A 1 271 ? 6.902 9.055 -14.457 1.00 94.69 271 PRO A N 1
ATOM 1933 C CA . PRO A 1 271 ? 8.125 9.440 -13.764 1.00 94.69 271 PRO A CA 1
ATOM 1934 C C . PRO A 1 271 ? 8.704 8.293 -12.930 1.00 94.69 271 PRO A C 1
ATOM 1936 O O . PRO A 1 271 ? 8.027 7.696 -12.091 1.00 94.69 271 PRO A O 1
ATOM 1939 N N . LEU A 1 272 ? 10.005 8.040 -13.098 1.00 96.31 272 LEU A N 1
ATOM 1940 C CA . LEU A 1 272 ? 10.770 7.195 -12.186 1.00 96.31 272 LEU A CA 1
ATOM 1941 C C . LEU A 1 272 ? 11.140 7.975 -10.924 1.00 96.31 272 LEU A C 1
ATOM 1943 O O . LEU A 1 272 ? 12.029 8.825 -10.949 1.00 96.31 272 LEU A O 1
ATOM 1947 N N . VAL A 1 273 ? 10.475 7.650 -9.818 1.00 96.69 273 VAL A N 1
ATOM 1948 C CA . VAL A 1 273 ? 10.607 8.358 -8.539 1.00 96.69 273 VAL A CA 1
ATOM 1949 C C . VAL A 1 273 ? 11.727 7.784 -7.681 1.00 96.69 273 VAL A C 1
ATOM 1951 O O . VAL A 1 273 ? 12.471 8.527 -7.045 1.00 96.69 273 VAL A O 1
ATOM 1954 N N . ALA A 1 274 ? 11.868 6.461 -7.674 1.00 94.69 274 ALA A N 1
ATOM 1955 C CA . ALA A 1 274 ? 12.869 5.779 -6.868 1.00 94.69 274 ALA A CA 1
ATOM 1956 C C . ALA A 1 274 ? 13.404 4.540 -7.589 1.00 94.69 274 ALA A C 1
ATOM 1958 O O . ALA A 1 274 ? 12.720 3.936 -8.416 1.00 94.69 274 ALA A O 1
ATOM 1959 N N . ALA A 1 275 ? 14.639 4.140 -7.282 1.00 92.62 275 ALA A N 1
ATOM 1960 C CA . ALA A 1 275 ? 15.216 2.933 -7.860 1.00 92.62 275 ALA A CA 1
ATOM 1961 C C . ALA A 1 275 ? 16.179 2.219 -6.908 1.00 92.62 275 ALA A C 1
ATOM 1963 O O . ALA A 1 275 ? 17.137 2.812 -6.405 1.00 92.62 275 ALA A O 1
ATOM 1964 N N . GLY A 1 276 ? 15.952 0.921 -6.710 1.00 83.44 276 GLY A N 1
ATOM 1965 C CA . GLY A 1 276 ? 16.785 0.058 -5.878 1.00 83.44 276 GLY A CA 1
ATOM 1966 C C . GLY A 1 276 ? 18.052 -0.437 -6.598 1.00 83.44 276 GLY A C 1
ATOM 1967 O O . GLY A 1 276 ? 18.173 -0.330 -7.827 1.00 83.44 276 GLY A O 1
ATOM 1968 N N . PRO A 1 277 ? 19.029 -0.994 -5.862 1.00 79.62 277 PRO A N 1
ATOM 1969 C CA . PRO A 1 277 ? 20.151 -1.727 -6.430 1.00 79.62 277 PRO A CA 1
ATOM 1970 C C . PRO A 1 277 ? 19.678 -2.946 -7.226 1.00 79.62 277 PRO A C 1
ATOM 1972 O O . PRO A 1 277 ? 18.733 -3.629 -6.844 1.00 79.62 277 PRO A O 1
ATOM 1975 N N . THR A 1 278 ? 20.400 -3.290 -8.293 1.00 75.38 278 THR A N 1
ATOM 1976 C CA . THR A 1 278 ? 20.039 -4.400 -9.193 1.00 75.38 278 THR A CA 1
ATOM 1977 C C . THR A 1 278 ? 19.991 -5.771 -8.502 1.00 75.38 278 THR A C 1
ATOM 1979 O O . THR A 1 278 ? 19.268 -6.650 -8.944 1.00 75.38 278 THR A O 1
ATOM 1982 N N . ARG A 1 279 ? 20.761 -5.971 -7.424 1.00 74.69 279 ARG A N 1
ATOM 1983 C CA . ARG A 1 279 ? 20.840 -7.254 -6.696 1.00 74.69 279 ARG A CA 1
ATOM 1984 C C . ARG A 1 279 ? 19.960 -7.315 -5.448 1.00 74.69 279 ARG A C 1
ATOM 1986 O O . ARG A 1 279 ? 19.967 -8.330 -4.760 1.00 74.69 279 ARG A O 1
ATOM 1993 N N . TRP A 1 280 ? 19.267 -6.230 -5.123 1.00 77.19 280 TRP A N 1
ATOM 1994 C CA . TRP A 1 280 ? 18.444 -6.160 -3.926 1.00 77.19 280 TRP A CA 1
ATOM 1995 C C . TRP A 1 280 ? 17.040 -6.675 -4.236 1.00 77.19 280 TRP A C 1
ATOM 1997 O O . TRP A 1 280 ? 16.383 -6.151 -5.135 1.00 77.19 280 TRP A O 1
ATOM 2007 N N . ARG A 1 281 ? 16.604 -7.703 -3.498 1.00 77.75 281 ARG A N 1
ATOM 2008 C CA . ARG A 1 281 ? 15.297 -8.348 -3.673 1.00 77.75 281 ARG A CA 1
ATOM 2009 C C . ARG A 1 281 ? 14.454 -8.164 -2.427 1.00 77.75 281 ARG A C 1
ATOM 2011 O O . ARG A 1 281 ? 14.777 -8.726 -1.383 1.00 77.75 281 ARG A O 1
ATOM 2018 N N . MET A 1 282 ? 13.363 -7.418 -2.544 1.00 80.06 282 MET A N 1
ATOM 2019 C CA . MET A 1 282 ? 12.454 -7.171 -1.425 1.00 80.06 282 MET A CA 1
ATOM 2020 C C . MET A 1 282 ? 11.919 -8.483 -0.833 1.00 80.06 282 MET A C 1
ATOM 2022 O O . MET A 1 282 ? 12.056 -8.707 0.368 1.00 80.06 282 MET A O 1
ATOM 2026 N N . SER A 1 283 ? 11.456 -9.403 -1.679 1.00 74.06 283 SER A N 1
ATOM 2027 C CA . SER A 1 283 ? 11.010 -10.746 -1.285 1.00 74.06 283 SER A CA 1
ATOM 2028 C C . SER A 1 283 ? 12.065 -11.611 -0.577 1.00 74.06 283 SER A C 1
ATOM 2030 O O . SER A 1 283 ? 11.699 -12.511 0.173 1.00 74.06 283 SER A O 1
ATOM 2032 N N . ALA A 1 284 ? 13.365 -11.345 -0.751 1.00 76.00 284 ALA A N 1
ATOM 2033 C CA . ALA A 1 284 ? 14.422 -12.059 -0.027 1.00 76.00 284 ALA A CA 1
ATOM 2034 C C . ALA A 1 284 ? 14.716 -11.454 1.356 1.00 76.00 284 ALA A C 1
ATOM 2036 O O . ALA A 1 284 ? 15.226 -12.145 2.236 1.00 76.00 284 ALA A O 1
ATOM 2037 N N . HIS A 1 285 ? 14.420 -10.167 1.548 1.00 74.44 285 HIS A N 1
ATOM 2038 C CA . HIS A 1 285 ? 14.734 -9.437 2.777 1.00 74.44 285 HIS A CA 1
ATOM 2039 C C . HIS A 1 285 ? 13.541 -9.321 3.726 1.00 74.44 285 HIS A C 1
ATOM 2041 O O . HIS A 1 285 ? 13.738 -9.427 4.936 1.00 74.44 285 HIS A O 1
ATOM 2047 N N . CYS A 1 286 ? 12.321 -9.173 3.196 1.00 77.38 286 CYS A N 1
ATOM 2048 C CA . CYS A 1 286 ? 11.100 -9.103 3.998 1.00 77.38 286 CYS A CA 1
ATOM 2049 C C . CYS A 1 286 ? 10.985 -10.261 5.002 1.00 77.38 286 CYS A C 1
ATOM 2051 O O . CYS A 1 286 ? 10.859 -9.969 6.188 1.00 77.38 286 CYS A O 1
ATOM 2053 N N . PRO A 1 287 ? 11.129 -11.548 4.614 1.00 77.75 287 PRO A N 1
ATOM 2054 C CA . PRO A 1 287 ? 10.943 -12.659 5.550 1.00 77.75 287 PRO A CA 1
ATOM 2055 C C . PRO A 1 287 ? 11.807 -12.573 6.818 1.00 77.75 287 PRO A C 1
ATOM 2057 O O . PRO A 1 287 ? 11.351 -12.927 7.898 1.00 77.75 287 PRO A O 1
ATOM 2060 N N . ALA A 1 288 ? 13.040 -12.064 6.718 1.00 79.56 288 ALA A N 1
ATOM 2061 C CA . ALA A 1 288 ? 13.942 -11.932 7.864 1.00 79.56 288 ALA A CA 1
ATOM 2062 C C . ALA A 1 288 ? 13.567 -10.782 8.818 1.00 79.56 288 ALA A C 1
ATOM 2064 O O . ALA A 1 288 ? 13.922 -10.815 10.001 1.00 79.56 288 ALA A O 1
ATOM 2065 N N . ASP A 1 289 ? 12.890 -9.746 8.318 1.00 82.25 289 ASP A N 1
ATOM 2066 C CA . ASP A 1 289 ? 12.311 -8.704 9.166 1.00 82.25 289 ASP A CA 1
ATOM 2067 C C . ASP A 1 289 ? 11.069 -9.224 9.889 1.00 82.25 289 ASP A C 1
ATOM 2069 O O . ASP A 1 289 ? 10.997 -9.092 11.111 1.00 82.25 289 ASP A O 1
ATOM 2073 N N . LEU A 1 290 ? 10.190 -9.926 9.172 1.00 76.50 290 LEU A N 1
ATOM 2074 C CA . LEU A 1 290 ? 8.974 -10.526 9.726 1.00 76.50 290 LEU A CA 1
ATOM 2075 C C . LEU A 1 290 ? 9.271 -11.534 10.835 1.00 76.50 290 LEU A C 1
ATOM 2077 O O . LEU A 1 290 ? 8.780 -11.391 11.948 1.00 76.50 290 LEU A O 1
ATOM 2081 N N . LEU A 1 291 ? 10.171 -12.490 10.574 1.00 80.12 291 LEU A N 1
ATOM 2082 C CA . LEU A 1 291 ? 10.594 -13.501 11.555 1.00 80.12 291 LEU A CA 1
ATOM 2083 C C . LEU A 1 291 ? 11.214 -12.907 12.822 1.00 80.12 291 LEU A C 1
ATOM 2085 O O . LEU A 1 291 ? 11.396 -13.603 13.816 1.00 80.12 291 LEU A O 1
ATOM 2089 N N . ALA A 1 292 ? 11.593 -11.636 12.781 1.00 81.81 292 ALA A N 1
ATOM 2090 C CA . ALA A 1 292 ? 12.161 -10.938 13.912 1.00 81.81 292 ALA A CA 1
ATOM 2091 C C . ALA A 1 292 ? 11.267 -9.784 14.391 1.00 81.81 292 ALA A C 1
ATOM 2093 O O . ALA A 1 292 ? 11.781 -8.841 15.003 1.00 81.81 292 ALA A O 1
ATOM 2094 N N . GLY A 1 293 ? 9.964 -9.862 14.091 1.00 78.69 293 GLY A N 1
ATOM 2095 C CA . GLY A 1 293 ? 8.917 -8.968 14.575 1.00 78.69 293 GLY A CA 1
ATOM 2096 C C . GLY A 1 293 ? 9.095 -7.525 14.121 1.00 78.69 293 GLY A C 1
ATOM 2097 O O . GLY A 1 293 ? 8.842 -6.610 14.900 1.00 78.69 293 GLY A O 1
ATOM 2098 N N . ARG A 1 294 ? 9.607 -7.289 12.910 1.00 84.19 294 ARG A N 1
ATOM 2099 C CA . ARG A 1 294 ? 9.862 -5.947 12.366 1.00 84.19 294 ARG A CA 1
ATOM 2100 C C . ARG A 1 294 ? 9.028 -5.665 11.129 1.00 84.19 294 ARG A C 1
ATOM 2102 O O . ARG A 1 294 ? 8.694 -6.568 10.371 1.00 84.19 294 ARG A O 1
ATOM 2109 N N . TRP A 1 295 ? 8.813 -4.377 10.881 1.00 85.25 295 TRP A N 1
ATOM 2110 C CA . TRP A 1 295 ? 8.230 -3.909 9.630 1.00 85.25 295 TRP A CA 1
ATOM 2111 C C . TRP A 1 295 ? 9.142 -4.230 8.438 1.00 85.25 295 TRP A C 1
ATOM 2113 O O . TRP A 1 295 ? 10.372 -4.141 8.573 1.00 85.25 295 TRP A O 1
ATOM 2123 N N . PRO A 1 296 ? 8.565 -4.512 7.255 1.00 85.06 296 PRO A N 1
ATOM 2124 C CA . PRO A 1 296 ? 9.307 -4.616 6.005 1.00 85.06 296 PRO A CA 1
ATOM 2125 C C . PRO A 1 296 ? 10.330 -3.486 5.814 1.00 85.06 296 PRO A C 1
ATOM 2127 O O . PRO A 1 296 ? 9.989 -2.303 5.784 1.00 85.06 296 PRO A O 1
ATOM 2130 N N . GLY A 1 297 ? 11.612 -3.846 5.700 1.00 77.94 297 GLY A N 1
ATOM 2131 C CA . GLY A 1 297 ? 12.697 -2.907 5.419 1.00 77.94 297 GLY A CA 1
ATOM 2132 C C . GLY A 1 297 ? 13.106 -2.010 6.588 1.00 77.94 297 GLY A C 1
ATOM 2133 O O . GLY A 1 297 ? 13.881 -1.074 6.389 1.0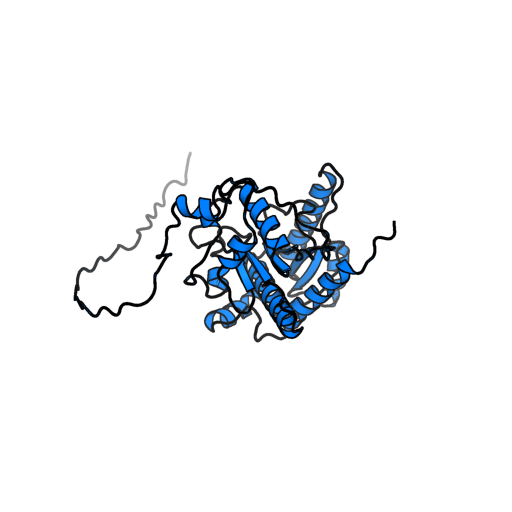0 77.94 297 GLY A O 1
ATOM 2134 N N . GLN A 1 298 ? 12.662 -2.298 7.815 1.00 79.38 298 GLN A N 1
ATOM 2135 C CA . GLN A 1 298 ? 13.009 -1.517 9.009 1.00 79.38 298 GLN A CA 1
ATOM 2136 C C . GLN A 1 298 ? 14.520 -1.478 9.298 1.00 79.38 298 GLN A C 1
ATOM 2138 O O . GLN A 1 298 ? 15.005 -0.514 9.889 1.00 79.38 298 GLN A O 1
ATOM 2143 N N . ARG A 1 299 ? 15.279 -2.504 8.894 1.00 75.38 299 ARG A N 1
ATOM 2144 C CA . ARG A 1 299 ? 16.753 -2.533 9.003 1.00 75.38 299 ARG A CA 1
ATOM 2145 C C . ARG A 1 299 ? 17.470 -2.142 7.717 1.00 75.38 299 ARG A C 1
ATOM 2147 O O . ARG A 1 299 ? 18.699 -2.129 7.680 1.00 75.38 299 ARG A O 1
ATOM 2154 N N . GLU A 1 300 ? 16.726 -1.869 6.655 1.00 79.75 300 GLU A N 1
ATOM 2155 C CA . GLU A 1 300 ? 17.269 -1.864 5.311 1.00 79.75 300 GLU A CA 1
ATOM 2156 C C . GLU A 1 300 ? 17.254 -0.440 4.736 1.00 79.75 300 GLU A C 1
ATOM 2158 O O . GLU A 1 300 ? 16.224 0.215 4.545 1.00 79.75 300 GLU A O 1
ATOM 2163 N N . THR A 1 301 ? 18.464 0.077 4.513 1.00 84.94 301 THR A N 1
ATOM 2164 C CA . THR A 1 301 ? 18.658 1.460 4.064 1.00 84.94 301 THR A CA 1
ATOM 2165 C C . THR A 1 301 ? 18.114 1.708 2.662 1.00 84.94 301 THR A C 1
ATOM 2167 O O . THR A 1 301 ? 17.749 2.843 2.358 1.00 84.94 301 THR A O 1
ATOM 2170 N N . THR A 1 302 ? 18.046 0.683 1.808 1.00 89.69 302 THR A N 1
ATOM 2171 C CA . THR A 1 302 ? 17.466 0.797 0.469 1.00 89.69 302 THR A CA 1
ATOM 2172 C C . THR A 1 302 ? 15.967 1.046 0.551 1.00 89.69 302 THR A C 1
ATOM 2174 O O . THR A 1 302 ? 15.527 2.063 0.031 1.00 89.69 302 THR A O 1
ATOM 2177 N N . MET A 1 303 ? 15.196 0.206 1.245 1.00 90.88 303 MET A N 1
ATOM 2178 C CA . MET A 1 303 ? 13.756 0.349 1.430 1.00 90.88 303 MET A CA 1
ATOM 2179 C C . MET A 1 303 ? 13.441 1.721 1.996 1.00 90.88 303 MET A C 1
ATOM 2181 O O . MET A 1 303 ? 12.649 2.451 1.413 1.00 90.88 303 MET A O 1
ATOM 2185 N N . THR A 1 304 ? 14.143 2.112 3.064 1.00 90.69 304 THR A N 1
ATOM 2186 C CA . THR A 1 304 ? 13.976 3.432 3.685 1.00 90.69 304 THR A CA 1
ATOM 2187 C C . THR A 1 304 ? 14.180 4.569 2.677 1.00 90.69 304 THR A C 1
ATOM 2189 O O . THR A 1 304 ? 13.430 5.542 2.689 1.00 90.69 304 THR A O 1
ATOM 2192 N N . ARG A 1 305 ? 15.173 4.468 1.781 1.00 92.50 305 ARG A N 1
ATOM 2193 C CA . ARG A 1 305 ? 15.382 5.460 0.713 1.00 92.50 305 ARG A CA 1
ATOM 2194 C C . ARG A 1 305 ? 14.257 5.432 -0.319 1.00 92.50 305 ARG A C 1
ATOM 2196 O O . ARG A 1 305 ? 13.778 6.500 -0.676 1.00 92.50 305 ARG A O 1
ATOM 2203 N N . LEU A 1 306 ? 13.819 4.250 -0.759 1.00 94.88 306 LEU A N 1
ATOM 2204 C CA . LEU A 1 306 ? 12.744 4.119 -1.746 1.00 94.88 306 LEU A CA 1
ATOM 2205 C C . LEU A 1 306 ? 11.440 4.748 -1.243 1.00 94.88 306 LEU A C 1
ATOM 2207 O O . LEU A 1 306 ? 10.865 5.587 -1.932 1.00 94.88 306 LEU A O 1
ATOM 2211 N N . VAL A 1 307 ? 11.000 4.394 -0.031 1.00 95.50 307 VAL A N 1
ATOM 2212 C CA . VAL A 1 307 ? 9.742 4.914 0.532 1.00 95.50 307 VAL A CA 1
ATOM 2213 C C . VAL A 1 307 ? 9.832 6.399 0.877 1.00 95.50 307 VAL A C 1
ATOM 2215 O O . VAL A 1 307 ? 8.860 7.126 0.691 1.00 95.50 307 VAL A O 1
ATOM 2218 N N . ARG A 1 308 ? 11.010 6.893 1.287 1.00 95.38 308 ARG A N 1
ATOM 2219 C CA . ARG A 1 308 ? 11.250 8.331 1.462 1.00 95.38 308 ARG A CA 1
ATOM 2220 C C . ARG A 1 308 ? 11.102 9.077 0.143 1.00 95.38 308 ARG A C 1
ATOM 2222 O O . ARG A 1 308 ? 10.412 10.091 0.101 1.00 95.38 308 ARG A O 1
ATOM 2229 N N . ASP A 1 309 ? 11.752 8.605 -0.914 1.00 96.50 309 ASP A N 1
ATOM 2230 C CA . ASP A 1 309 ? 11.745 9.279 -2.212 1.00 96.50 309 ASP A CA 1
ATOM 2231 C C . ASP A 1 309 ? 10.321 9.288 -2.806 1.00 96.50 309 ASP A C 1
ATOM 2233 O O . ASP A 1 309 ? 9.869 10.330 -3.285 1.00 96.50 309 ASP A O 1
ATOM 2237 N N . VAL A 1 310 ? 9.557 8.200 -2.626 1.00 96.94 310 VAL A N 1
ATOM 2238 C CA . VAL A 1 310 ? 8.111 8.167 -2.908 1.00 96.94 310 VAL A CA 1
ATOM 2239 C C . VAL A 1 310 ? 7.339 9.172 -2.053 1.00 96.94 310 VAL A C 1
ATOM 2241 O O . VAL A 1 310 ? 6.609 9.985 -2.608 1.00 96.94 310 VAL A O 1
ATOM 2244 N N . SER A 1 311 ? 7.526 9.206 -0.731 1.00 94.94 311 SER A N 1
ATOM 2245 C CA . SER A 1 311 ? 6.808 10.164 0.128 1.00 94.94 311 SER A CA 1
ATOM 2246 C C . SER A 1 311 ? 7.089 11.627 -0.245 1.00 94.94 311 SER A C 1
ATOM 2248 O O . SER A 1 311 ? 6.194 12.468 -0.182 1.00 94.94 311 SER A O 1
ATOM 2250 N N . MET A 1 312 ? 8.316 11.935 -0.688 1.00 94.38 312 MET A N 1
ATOM 2251 C CA . MET A 1 312 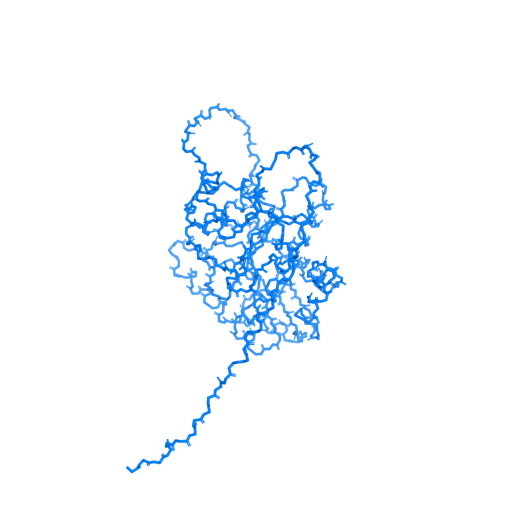? 8.691 13.272 -1.147 1.00 94.38 312 MET A CA 1
ATOM 2252 C C . MET A 1 312 ? 8.003 13.622 -2.464 1.00 94.38 312 MET A C 1
ATOM 2254 O O . MET A 1 312 ? 7.629 14.775 -2.654 1.00 94.38 312 MET A O 1
ATOM 2258 N N . PHE A 1 313 ? 7.847 12.654 -3.369 1.00 93.81 313 PHE A N 1
ATOM 2259 C CA . PHE A 1 313 ? 7.082 12.837 -4.600 1.00 93.81 313 PHE A CA 1
ATOM 2260 C C . PHE A 1 313 ? 5.601 13.084 -4.300 1.00 93.81 313 PHE A C 1
ATOM 2262 O O . PHE A 1 313 ? 5.051 14.080 -4.761 1.00 93.81 313 PHE A O 1
ATOM 2269 N N . VAL A 1 314 ? 4.988 12.252 -3.452 1.00 92.12 314 VAL A N 1
ATOM 2270 C CA . VAL A 1 314 ? 3.581 12.404 -3.048 1.00 92.12 314 VAL A CA 1
ATOM 2271 C C . VAL A 1 314 ? 3.334 13.769 -2.394 1.00 92.12 314 VAL A C 1
ATOM 2273 O O . VAL A 1 314 ? 2.376 14.452 -2.735 1.00 92.12 314 VAL A O 1
ATOM 2276 N N . ALA A 1 315 ? 4.242 14.239 -1.534 1.00 89.56 315 ALA A N 1
ATOM 2277 C CA . ALA A 1 315 ? 4.151 15.567 -0.921 1.00 89.56 315 ALA A CA 1
ATOM 2278 C C . ALA A 1 315 ? 4.345 16.747 -1.899 1.00 89.56 315 ALA A C 1
ATOM 2280 O O . ALA A 1 315 ? 4.062 17.890 -1.539 1.00 89.56 315 ALA A O 1
ATOM 2281 N N . ARG A 1 316 ? 4.872 16.510 -3.108 1.00 88.06 316 ARG A N 1
ATOM 2282 C CA . ARG A 1 316 ? 5.030 17.546 -4.144 1.00 88.06 316 ARG A CA 1
ATOM 2283 C C . ARG A 1 316 ? 3.820 17.658 -5.059 1.00 88.06 316 ARG A C 1
ATOM 2285 O O . ARG A 1 316 ? 3.584 18.761 -5.537 1.00 88.06 316 ARG A O 1
ATOM 2292 N N . LEU A 1 317 ? 3.067 16.577 -5.266 1.00 81.69 317 LEU A N 1
ATOM 2293 C CA . LEU A 1 317 ? 1.856 16.593 -6.097 1.00 81.69 317 LEU A CA 1
ATOM 2294 C C . LEU A 1 317 ? 0.823 17.622 -5.603 1.00 81.69 317 LEU A C 1
ATOM 2296 O O . LEU A 1 317 ? 0.127 18.224 -6.406 1.00 81.69 317 LEU A O 1
ATOM 2300 N N . GLU A 1 318 ? 0.793 17.907 -4.301 1.00 64.38 318 GLU A N 1
ATOM 2301 C CA . GLU A 1 318 ? -0.087 18.920 -3.697 1.00 64.38 318 GLU A CA 1
ATOM 2302 C C . GLU A 1 318 ? 0.381 20.372 -3.910 1.00 64.38 318 GLU A C 1
ATOM 2304 O O . GLU A 1 318 ? -0.355 21.311 -3.616 1.00 64.38 318 GLU A O 1
ATOM 2309 N N . ARG A 1 319 ? 1.625 20.588 -4.364 1.00 47.50 319 ARG A N 1
ATOM 2310 C CA . ARG A 1 319 ? 2.234 21.926 -4.476 1.00 47.50 319 ARG A CA 1
ATOM 2311 C C . ARG A 1 319 ? 2.215 22.509 -5.881 1.00 47.50 319 ARG A C 1
ATOM 2313 O O . ARG A 1 319 ? 2.718 23.618 -6.050 1.00 47.50 319 ARG A O 1
ATOM 2320 N N . GLU A 1 320 ? 1.670 21.808 -6.869 1.00 33.38 320 GLU A N 1
ATOM 2321 C CA . GLU A 1 320 ? 1.390 22.424 -8.162 1.00 33.38 320 GLU A CA 1
ATOM 2322 C C . GLU A 1 320 ? 0.011 23.090 -8.097 1.00 33.38 320 GLU A C 1
ATOM 2324 O O . GLU A 1 320 ? -1.003 22.393 -8.118 1.00 33.38 320 GLU A O 1
ATOM 2329 N N . PRO A 1 321 ? -0.073 24.433 -7.986 1.00 32.53 321 PRO A N 1
ATOM 2330 C CA . PRO A 1 321 ? -1.334 25.100 -8.237 1.00 32.53 321 PRO A CA 1
ATOM 2331 C C . PRO A 1 321 ? -1.710 24.801 -9.686 1.00 32.53 321 PRO A C 1
ATOM 2333 O O . PRO A 1 321 ? -0.935 25.086 -10.602 1.00 32.53 321 PRO A O 1
ATOM 2336 N N . SER A 1 322 ? -2.896 24.233 -9.889 1.00 31.05 322 SER A N 1
ATOM 2337 C CA . SER A 1 322 ? -3.545 24.202 -11.191 1.00 31.05 322 SER A CA 1
ATOM 2338 C C . SER A 1 322 ? -3.730 25.649 -11.649 1.00 31.05 322 SER A C 1
ATOM 2340 O O . SER A 1 322 ? -4.698 26.311 -11.276 1.00 31.05 322 SER A O 1
ATOM 2342 N N . TRP A 1 323 ? -2.768 26.186 -12.393 1.00 32.38 323 TRP A N 1
ATOM 2343 C CA . TRP A 1 323 ? -3.004 27.376 -13.187 1.00 32.38 323 TRP A CA 1
ATOM 2344 C C . TRP A 1 323 ? -3.828 26.911 -14.390 1.00 32.38 323 TRP A C 1
ATOM 2346 O O . TRP A 1 323 ? -3.326 26.257 -15.300 1.00 32.38 323 TRP A O 1
ATOM 2356 N N . ALA A 1 324 ? -5.126 27.178 -14.317 1.00 32.94 324 ALA A N 1
ATOM 2357 C CA . ALA A 1 324 ? -6.022 27.252 -15.460 1.00 32.94 324 ALA A CA 1
ATOM 2358 C C . ALA A 1 324 ? -6.424 28.720 -15.623 1.00 32.94 324 ALA A C 1
ATOM 2360 O O . ALA A 1 324 ? -6.666 29.372 -14.578 1.00 32.94 324 ALA A O 1
#

Mean predicted aligned error: 12.89 Å

Organism: NCBI:txid1274

Sequence (324 aa):
MNAWDDVGARFELPGRHRSRREEQSVESARGDGARDAWPDGEVVADDVDDLVGSGGGIVGVGDGALEAPLVRGRRIAVMCPDSSIDGACFGAALAGYLAKVAAGSGSSRPPVALVDGQPGTGGLDVLLDLETAPGARWPALRGAGSHIDGERLLAALPQRDGVAVLSHTASPAVVDEESRRATHEALAHVAGDVVHCLAAHPLPRPGEFDVIVLLVRGTLASTAAAQHTVQALTELALDEPGGSGIAPVALVALETPVRTRSVLAESLGAPLVAAGPTRWRMSAHCPADLLAGRWPGQRETTMTRLVRDVSMFVARLEREPSWA

pLDDT: mean 75.93, std 24.91, range [25.25, 98.19]

Foldseek 3Di:
DDDDDDDDDDDDDDDDDDDDDDDDDDDDDDDDDDDDPDDDDDQDPVNLCVFQPDDDDDPDDDDDDPPDPQQFAFEEEFEQAVDLVVSLQLLLLLQLLVQVVCVVVVDPAAFEEEEEQDPQPAKSCLLQVNLPPFFDELVNLAPSFQGGQLVVRQVRFDDDNRYGYHMAHNPGDDHDPNSVLSNLVSVRSRHNHYYYSHHSPDADAQPSGQEYEYEAEQDPVSLVSLLVNLVVQQVRQVPDPPNRHHRAYEYEYELHDPVCQVVSCVSSVHDHQYYAHNPDDQVVQSVVQSVVNHRRCPVPPRSSRRSVSVVVVSVCSVVDDPPD

Nearest PDB structures (foldseek):
  3ea0-assembly1_B  TM=7.725E-01  e=1.216E-09  Chlorobaculum tepidum TLS
  6riq-assembly1_C  TM=7.115E-01  e=7.614E-08  Pseudomonas aeruginosa
  8q5x-assembly2_D  TM=6.510E-01  e=1.064E-05  Methanococcus maripaludis S2
  6j9t-assembly1_A-2  TM=3.909E-01  e=1.410E+00  Lacticaseibacillus casei DSM 20011 = JCM 1134 = ATCC 393
  5end-assembly1_B-2  TM=3.078E-01  e=3.562E+00  Vibrio cholerae O1 biovar El Tor str. N16961

Secondary structure (DSSP, 8-state):
-----------PPPP------------------------SS---THHHHTTS-------------------PPEEEEEE-TT-HHHHHHHHHHHHHHHHHHHHHTT--PPPEEEEEE-TTS--HHHHHT-TTS-S--GGGGTT-TT---HHHHHHHS-EETTEEEE---SSPPPPPHHHHHHHHHHHHHHSSEEEEEE-SSSPPPTTS-SEEEEEEESSHHHHHHHHHHHHHHHHHHHHSTT--PPPPEEEEEES--HHHHHHHHHHHTS-EEEE--TT--HHHHHHHHHTTT--TTTT-HHHHHHHHHHHHHHHHHTT-----

Radius of gyration: 23.57 Å; Cα contacts (8 Å, |Δi|>4): 520; chains: 1; bounding box: 53×79×75 Å

Solvent-accessible surface area (backbone atoms only — not comparable to full-atom values): 18828 Å² total; per-residue (Å²): 142,86,84,88,80,88,83,91,78,84,84,81,78,87,77,87,82,84,84,81,87,85,89,77,89,84,80,85,83,90,78,92,82,83,89,87,83,83,77,91,89,73,87,54,80,73,64,43,50,74,41,35,74,72,91,69,93,72,89,78,85,79,78,94,66,82,72,70,77,81,74,57,14,53,35,35,36,22,30,19,64,81,36,65,66,52,14,43,42,50,30,51,31,34,32,49,49,53,20,49,54,46,60,72,68,75,51,94,64,49,46,18,29,37,36,48,50,42,83,80,73,51,23,53,27,60,64,65,78,37,71,86,50,70,58,52,36,49,63,62,44,48,81,52,38,76,49,49,44,25,66,61,50,58,71,36,25,31,71,57,81,48,26,26,37,41,20,38,46,82,75,58,55,85,53,50,72,53,23,52,49,23,48,58,52,22,42,24,65,55,22,48,31,29,30,31,19,42,36,69,65,77,72,81,59,53,66,72,35,69,28,35,37,39,48,32,42,62,43,72,69,30,46,50,42,47,43,51,51,53,49,53,45,51,53,52,19,71,70,40,90,85,64,45,55,58,42,56,50,37,30,33,36,32,35,31,54,78,87,50,51,63,57,51,22,63,74,58,75,32,55,69,57,30,69,46,56,53,87,57,52,64,79,74,49,34,60,65,26,43,81,66,80,37,58,39,40,74,91,36,70,61,51,52,49,40,38,48,39,42,52,56,50,61,66,45,67,78,68,60,77,84,84,126